Protein AF-A0AAW1C5K0-F1 (afdb_monomer)

Secondary structure (DSSP, 8-state):
-HHHHHHHHHHHHHHHHHHHHHHHHHHHHHHHHHHHHHHHHHHHHHHHHHHHHHHHHHHHHHHHHHHHHHHHHHHHHHHHHHHHHHHHHHHHHHHHHHHHHHHHHHHHHHHHHHHHHHTT-----PPPPPPPPPP-----------SSSTTTHHHHHHHHHHHHTTS-----------PPPEEEEEETT-SEEEE---PPTT---EEEEETTT--EE-TTB-TTSPEEEES--GGG-EEEEEEETTT--EEEEEEEEEE------EEEEEEEETTEEEEEEE--S--SS---------

Mean predicted aligned error: 21.18 Å

Solvent-accessible surface area (backbone atoms only — not comparable to full-atom values): 18181 Å² total; per-residue (Å²): 112,70,68,57,52,55,52,50,52,55,52,50,49,51,54,52,51,50,52,53,51,51,53,53,52,51,50,51,52,51,55,53,50,53,57,51,51,50,53,51,52,52,51,50,52,54,50,50,51,54,52,51,51,52,54,53,51,52,55,50,51,54,51,50,53,53,50,51,50,53,53,51,51,52,54,51,50,54,47,51,55,52,54,52,50,50,55,53,49,52,53,52,51,52,55,51,51,53,51,51,50,55,51,52,50,54,48,49,54,53,52,48,54,49,54,57,51,65,76,69,60,82,92,78,84,80,87,86,81,86,83,84,87,83,88,80,83,88,87,88,78,89,81,95,87,84,88,73,73,73,67,64,62,68,61,53,55,61,58,57,57,58,62,60,73,74,74,70,73,78,74,76,73,76,76,76,74,71,76,74,72,39,80,42,79,47,54,56,67,30,67,65,45,78,48,84,41,79,64,62,92,96,65,90,54,63,40,36,33,33,69,83,78,70,43,72,52,70,78,47,58,45,94,74,45,28,37,44,44,67,62,32,48,78,88,70,46,44,43,36,38,33,20,40,61,86,80,63,46,75,64,41,40,35,39,38,43,57,24,48,79,80,70,86,64,51,74,50,73,50,66,93,49,91,90,52,72,52,71,50,73,46,70,91,66,83,23,77,54,97,78,86,87,87,88,85,88,132

Nearest PDB structures (foldseek):
  8d7h-assembly1_C  TM=7.166E-01  e=1.174E-08  Homo sapiens
  8dpt-assembly1_F  TM=8.237E-01  e=2.685E-06  Homo sapiens
  7tyv-assembly1_E  TM=6.513E-01  e=9.293E-03  Homo sapiens
  8cc1-assembly1_L  TM=6.319E-01  e=2.690E-02  Mus musculus
  6b9j-assembly1_L  TM=5.030E-01  e=9.297E-02  Homo sapiens

Foldseek 3Di:
DVVVVVVVVVVVVVVVVVVVVVVVVVVVVVVVVVVVVVVVVVVVVVVVVVVVVVVVVVVVVVVVVVVVVVVVVVVVVVVVVVVVVVVVVVVVVVVVVVVVVVVVVVVVVVVVVVVVVVVVDDDDDDDDDDDDDDDDDDDDDDDDPDDPPPPVVVPVVVVVVVVVVPPPDDPPVPPPPVPDAAEDEDEQQDQKDKADFPDPPPAFDKWKAFPVVRDIDPPQQDRNRIRIDGRHHPVPQGKMFIARPVPRHTRHIYGYDYFHDFDDKDKDWDDPDPPDIDIDIDGPDDRSDDDDDDDDDD

Sequence (298 aa):
MEEERRGEERREEKRREEKRREEKGGEGKRRGEERREEKRKEGRGREEERREEKRREEKRRERRGGEEKRRGEKRKEQRGEGEEKRRREEKGEGKRRERRGGEEERRGEREEKRRENILYWPRNLSPVKKLSVTKGMARSLHVGWIETHFKMLRILLPLLLFQVSGLFASTSATWTTEEPIHHQYARLGASTVVLSCPVPEGRSQVRWKNHITSETVLNGVQRDGSLVLQNASLAQEGEYSCQDGTTGQTLRRIRLQLGYPPEKLSIHCRSISYPSVNCAWTLETDTRLPTSFFASYR

InterPro domains:
  IPR007110 Immunoglobulin-like domain [PS50835] (158-243)
  IPR013783 Immunoglobulin-like fold [G3DSA:2.60.40.10] (188-259)
  IPR036116 Fibronectin type III superfamily [SSF49265] (259-298)
  IPR036179 Immunoglobulin-like domain superfamily [SSF48726] (182-262)
  IPR053073 Interleukin-11/Interleukin-27 subunit beta [PTHR48483] (186-298)

pLDDT: mean 80.81, std 18.45, range [28.97, 96.94]

Organism: Crotalus adamanteus (NCBI:txid8729)

Radius of gyration: 49.22 Å; Cα contacts (8 Å, |Δi|>4): 222; chains: 1; bounding box: 172×100×74 Å

Structure (mmCIF, N/CA/C/O backbone):
data_AF-A0AAW1C5K0-F1
#
_entry.id   AF-A0AAW1C5K0-F1
#
loop_
_atom_site.group_PDB
_atom_site.id
_atom_site.type_symbol
_atom_site.label_atom_id
_atom_site.label_alt_id
_atom_site.label_comp_id
_atom_site.label_asym_id
_atom_site.label_entity_id
_atom_site.label_seq_id
_atom_site.pdbx_PDB_ins_code
_atom_site.Cartn_x
_atom_site.Cartn_y
_atom_site.Cartn_z
_atom_site.occupancy
_atom_site.B_iso_or_equiv
_atom_site.auth_seq_id
_atom_site.auth_comp_id
_atom_site.auth_asym_id
_atom_site.auth_atom_id
_atom_site.pdbx_PDB_model_num
ATOM 1 N N . MET A 1 1 ? -90.097 45.527 24.667 1.00 62.16 1 MET A N 1
ATOM 2 C CA . MET A 1 1 ? -88.808 46.070 24.183 1.00 62.16 1 MET A CA 1
ATOM 3 C C . MET A 1 1 ? -87.609 45.355 24.818 1.00 62.16 1 MET A C 1
ATOM 5 O O . MET A 1 1 ? -86.731 44.931 24.085 1.00 62.16 1 MET A O 1
ATOM 9 N N . GLU A 1 2 ? -87.566 45.141 26.142 1.00 62.97 2 GLU A N 1
ATOM 10 C CA . GLU A 1 2 ? -86.434 44.439 26.792 1.00 62.97 2 GLU A CA 1
ATOM 11 C C . GLU A 1 2 ? -86.351 42.933 26.459 1.00 62.97 2 GLU A C 1
ATOM 13 O O . GLU A 1 2 ? -85.267 42.403 26.222 1.00 62.97 2 GLU A O 1
ATOM 18 N N . GLU A 1 3 ? -87.490 42.242 26.383 1.00 65.94 3 GLU A N 1
ATOM 19 C CA . GLU A 1 3 ? -87.544 40.800 26.097 1.00 65.94 3 GLU A CA 1
ATOM 20 C C . GLU A 1 3 ? -87.144 40.463 24.647 1.00 65.94 3 GLU A C 1
ATOM 22 O O . GLU A 1 3 ? -86.452 39.480 24.392 1.00 65.94 3 GLU A O 1
ATOM 27 N N . GLU A 1 4 ? -87.491 41.342 23.706 1.00 67.81 4 GLU A N 1
ATOM 28 C CA . GLU A 1 4 ? -87.089 41.256 22.299 1.00 67.81 4 GLU A CA 1
ATOM 29 C C . GLU A 1 4 ? -85.573 41.444 22.141 1.00 67.81 4 GLU A C 1
ATOM 31 O O . GLU A 1 4 ? -84.921 40.647 21.466 1.00 67.81 4 GLU A O 1
ATOM 36 N N . ARG A 1 5 ? -84.991 42.404 22.876 1.00 69.88 5 ARG A N 1
ATOM 37 C CA . ARG A 1 5 ? -83.540 42.641 22.908 1.00 69.88 5 ARG A CA 1
ATOM 38 C C . ARG A 1 5 ? -82.770 41.441 23.473 1.00 69.88 5 ARG A C 1
ATOM 40 O O . ARG A 1 5 ? -81.754 41.046 22.911 1.00 69.88 5 ARG A O 1
ATOM 47 N N . ARG A 1 6 ? -83.284 40.804 24.536 1.00 71.12 6 ARG A N 1
ATOM 48 C CA . ARG A 1 6 ? -82.720 39.549 25.082 1.00 71.12 6 ARG A CA 1
ATOM 49 C C . ARG A 1 6 ? -82.864 38.373 24.108 1.00 71.12 6 ARG A C 1
ATOM 51 O O . ARG A 1 6 ? -82.007 37.489 24.072 1.00 71.12 6 ARG A O 1
ATOM 58 N N . GLY A 1 7 ? -83.945 38.337 23.328 1.00 79.75 7 GLY A N 1
ATOM 59 C CA . GLY A 1 7 ? -84.164 37.334 22.286 1.00 79.75 7 GLY A CA 1
ATOM 60 C C . GLY A 1 7 ? -83.181 37.463 21.119 1.00 79.75 7 GLY A C 1
ATOM 61 O O . GLY A 1 7 ? -82.670 36.452 20.633 1.00 79.75 7 GLY A O 1
ATOM 62 N N . GLU A 1 8 ? -82.888 38.691 20.694 1.00 80.25 8 GLU A N 1
ATOM 63 C CA . GLU A 1 8 ? -81.907 38.992 19.648 1.00 80.25 8 GLU A CA 1
ATOM 64 C C . GLU A 1 8 ? -80.475 38.657 20.093 1.00 80.25 8 GLU A C 1
ATOM 66 O O . GLU A 1 8 ? -79.764 37.953 19.375 1.00 80.25 8 GLU A O 1
ATOM 71 N N . GLU A 1 9 ? -80.099 39.019 21.321 1.00 82.44 9 GLU A N 1
ATOM 72 C CA . GLU A 1 9 ? -78.785 38.713 21.903 1.00 82.44 9 GLU A CA 1
ATOM 73 C C . GLU A 1 9 ? -78.519 37.197 21.976 1.00 82.44 9 GLU A C 1
ATOM 75 O O . GLU A 1 9 ? -77.474 36.717 21.533 1.00 82.44 9 GLU A O 1
ATOM 80 N N . ARG A 1 10 ? -79.510 36.401 22.410 1.00 81.50 10 ARG A N 1
ATOM 81 C CA . ARG A 1 10 ? -79.410 34.926 22.401 1.00 81.50 10 ARG A CA 1
ATOM 82 C C . ARG A 1 10 ? -79.288 34.340 20.992 1.00 81.50 10 ARG A C 1
ATOM 84 O O . ARG A 1 10 ? -78.653 33.299 20.807 1.00 81.50 10 ARG A O 1
ATOM 91 N N . ARG A 1 11 ? -79.929 34.949 19.988 1.00 83.75 11 ARG A N 1
ATOM 92 C CA . ARG A 1 11 ? -79.810 34.514 18.584 1.00 83.75 11 ARG A CA 1
ATOM 93 C C . ARG A 1 11 ? -78.431 34.846 18.025 1.00 83.75 11 ARG A C 1
ATOM 95 O O . ARG A 1 11 ? -77.877 34.035 17.283 1.00 83.75 11 ARG A O 1
ATOM 102 N N . GLU A 1 12 ? -77.872 35.994 18.387 1.00 85.69 12 GLU A N 1
ATOM 103 C CA . GLU A 1 12 ? -76.524 36.383 17.987 1.00 85.69 12 GLU A CA 1
ATOM 104 C C . GLU A 1 12 ? -75.459 35.490 18.639 1.00 85.69 12 GLU A C 1
ATOM 106 O O . GLU A 1 12 ? -74.549 35.022 17.955 1.00 85.69 12 GLU A O 1
ATOM 111 N N . GLU A 1 13 ? -75.606 35.166 19.925 1.00 87.25 13 GLU A N 1
ATOM 112 C CA . GLU A 1 13 ? -74.718 34.237 20.630 1.00 87.25 13 GLU A CA 1
ATOM 113 C C . GLU A 1 13 ? -74.710 32.848 19.975 1.00 87.25 13 GLU A C 1
ATOM 115 O O . GLU A 1 13 ? -73.637 32.317 19.686 1.00 87.25 13 GLU A O 1
ATOM 120 N N . LYS A 1 14 ? -75.885 32.300 19.628 1.00 89.56 14 LYS A N 1
ATOM 121 C CA . LYS A 1 14 ? -75.981 31.031 18.884 1.00 89.56 14 LYS A CA 1
ATOM 122 C C . LYS A 1 14 ? -75.268 31.087 17.534 1.00 89.56 14 LYS A C 1
ATOM 124 O O . LYS A 1 14 ? -74.520 30.168 17.212 1.00 89.56 14 LYS A O 1
ATOM 129 N N . ARG A 1 15 ? -75.443 32.171 16.766 1.00 88.69 15 ARG A N 1
ATOM 130 C CA . ARG A 1 15 ? -74.737 32.363 15.484 1.00 88.69 15 ARG A CA 1
ATOM 131 C C . ARG A 1 15 ? -73.221 32.446 15.679 1.00 88.69 15 ARG A C 1
ATOM 133 O O . ARG A 1 15 ? -72.466 31.883 14.890 1.00 88.69 15 ARG A O 1
ATOM 140 N N . ARG A 1 16 ? -72.760 33.128 16.733 1.00 88.12 16 ARG A N 1
ATOM 141 C CA . ARG A 1 16 ? -71.332 33.214 17.085 1.00 88.12 16 ARG A CA 1
ATOM 142 C C . ARG A 1 16 ? -70.774 31.849 17.494 1.00 88.12 16 ARG A C 1
ATOM 144 O O . ARG A 1 16 ? -69.650 31.522 17.118 1.00 88.12 16 ARG A O 1
ATOM 151 N N . GLU A 1 17 ? -71.532 31.049 18.239 1.00 86.50 17 GLU A N 1
ATOM 152 C CA . GLU A 1 17 ? -71.121 29.702 18.642 1.00 86.50 17 GLU A CA 1
ATOM 153 C C . GLU A 1 17 ? -71.055 28.740 17.447 1.00 86.50 17 GLU A C 1
ATOM 155 O O . GLU A 1 17 ? -70.076 28.009 17.303 1.00 86.50 17 GLU A O 1
ATOM 160 N N . GLU A 1 18 ? -72.045 28.779 16.556 1.00 88.19 18 GLU A N 1
ATOM 161 C CA . GLU A 1 18 ? -72.071 27.993 15.319 1.00 88.19 18 GLU A CA 1
ATOM 162 C C . GLU A 1 18 ? -70.877 28.331 14.419 1.00 88.19 18 GLU A C 1
ATOM 164 O O . GLU A 1 18 ? -70.113 27.436 14.054 1.00 88.19 18 GLU A O 1
ATOM 169 N N . LYS A 1 19 ? -70.606 29.625 14.202 1.00 90.62 19 LYS A N 1
ATOM 170 C CA . LYS A 1 19 ? -69.422 30.086 13.462 1.00 90.62 19 LYS A CA 1
ATOM 171 C C . LYS A 1 19 ? -68.114 29.576 14.080 1.00 90.62 19 LYS A C 1
ATOM 173 O O . LYS A 1 19 ? -67.235 29.095 13.369 1.00 90.62 19 LYS A O 1
ATOM 178 N N . ARG A 1 20 ? -67.989 29.605 15.414 1.00 87.31 20 ARG A N 1
ATOM 179 C CA . ARG A 1 20 ? -66.818 29.047 16.121 1.00 87.31 20 ARG A CA 1
ATOM 180 C C . ARG A 1 20 ? -66.683 27.534 15.931 1.00 87.31 20 ARG A C 1
ATOM 182 O O . ARG A 1 20 ? -65.561 27.029 15.889 1.00 87.31 20 ARG A O 1
ATOM 189 N N . ARG A 1 21 ? -67.791 26.789 15.858 1.00 86.38 21 ARG A N 1
ATOM 190 C CA . ARG A 1 21 ? -67.776 25.336 15.612 1.00 86.38 21 ARG A CA 1
ATOM 191 C C . ARG A 1 21 ? -67.355 25.020 14.178 1.00 86.38 21 ARG A C 1
ATOM 193 O O . ARG A 1 21 ? -66.543 24.117 13.989 1.00 86.38 21 ARG A O 1
ATOM 200 N N . GLU A 1 22 ? -67.837 25.779 13.197 1.00 89.19 22 GLU A N 1
ATOM 201 C CA . GLU A 1 22 ? -67.436 25.640 11.792 1.00 89.19 22 GLU A CA 1
ATOM 202 C C . GLU A 1 22 ? -65.952 25.951 11.581 1.00 89.19 22 GLU A C 1
ATOM 204 O O . GLU A 1 22 ? -65.249 25.170 10.940 1.00 89.19 22 GLU A O 1
ATOM 209 N N . GLU A 1 23 ? -65.445 27.034 12.178 1.00 87.31 23 GLU A N 1
ATOM 210 C CA . GLU A 1 23 ? -64.023 27.395 12.119 1.00 87.31 23 GLU A CA 1
ATOM 211 C C . GLU A 1 23 ? -63.140 26.294 12.726 1.00 87.31 23 GLU A C 1
ATOM 213 O O . GLU A 1 23 ? -62.193 25.838 12.082 1.00 87.31 23 GLU A O 1
ATOM 218 N N . LYS A 1 24 ? -63.496 25.784 13.916 1.00 86.88 24 LYS A N 1
ATOM 219 C CA . LYS A 1 24 ? -62.792 24.653 14.550 1.00 86.88 24 LYS A CA 1
ATOM 220 C C . LYS A 1 24 ? -62.862 23.374 13.710 1.00 86.88 24 LYS A C 1
ATOM 222 O O . LYS A 1 24 ? -61.871 22.650 13.609 1.00 86.88 24 LYS A O 1
ATOM 227 N N . GLY A 1 25 ? -64.010 23.090 13.092 1.00 88.12 25 GLY A N 1
ATOM 228 C CA . GLY A 1 25 ? -64.181 21.955 12.182 1.00 88.12 25 GLY A CA 1
ATOM 229 C C . GLY A 1 25 ? -63.316 22.082 10.923 1.00 88.12 25 GLY A C 1
ATOM 230 O O . GLY A 1 25 ? -62.659 21.120 10.516 1.00 88.12 25 GLY A O 1
ATOM 231 N N . GLY A 1 26 ? -63.254 23.283 10.343 1.00 88.81 26 GLY A N 1
ATOM 232 C CA . GLY A 1 26 ? -62.410 23.608 9.196 1.00 88.81 26 GLY A CA 1
ATOM 233 C C . GLY A 1 26 ? -60.918 23.505 9.511 1.00 88.81 26 GLY A C 1
ATOM 234 O O . GLY A 1 26 ? -60.169 22.901 8.741 1.00 88.81 26 GLY A O 1
ATOM 235 N N . GLU A 1 27 ? -60.484 24.020 10.662 1.00 87.19 27 GLU A N 1
ATOM 236 C CA . GLU A 1 27 ? -59.102 23.909 11.138 1.00 87.19 27 GLU A CA 1
ATOM 237 C C . GLU A 1 27 ? -58.703 22.445 11.380 1.00 87.19 27 GLU A C 1
ATOM 239 O O . GLU A 1 27 ? -57.642 22.004 10.934 1.00 87.19 27 GLU A O 1
ATOM 244 N N . GLY A 1 28 ? -59.584 21.654 12.003 1.00 90.00 28 GLY A N 1
ATOM 245 C CA . GLY A 1 28 ? -59.377 20.218 12.193 1.00 90.00 28 GLY A CA 1
ATOM 246 C C . GLY A 1 28 ? -59.232 19.458 10.871 1.00 90.00 28 GLY A C 1
ATOM 247 O O . GLY A 1 28 ? -58.348 18.607 10.740 1.00 90.00 28 GLY A O 1
ATOM 248 N N . LYS A 1 29 ? -60.044 19.797 9.861 1.00 91.81 29 LYS A N 1
ATOM 249 C CA . LYS A 1 29 ? -59.960 19.199 8.520 1.00 91.81 29 LYS A CA 1
ATOM 250 C C . LYS A 1 29 ? -58.635 19.536 7.828 1.00 91.81 29 LYS A C 1
ATOM 252 O O . LYS A 1 29 ? -57.994 18.626 7.305 1.00 91.81 29 LYS A O 1
ATOM 257 N N . ARG A 1 30 ? -58.192 20.800 7.894 1.00 91.00 30 ARG A N 1
ATOM 258 C CA . ARG A 1 30 ? -56.901 21.253 7.338 1.00 91.00 30 ARG A CA 1
ATOM 259 C C . ARG A 1 30 ? -55.716 20.546 7.996 1.00 91.00 30 ARG A C 1
ATOM 261 O O . ARG A 1 30 ? -54.903 19.956 7.294 1.00 91.00 30 ARG A O 1
ATOM 268 N N . ARG A 1 31 ? -55.672 20.496 9.334 1.00 90.00 31 ARG A N 1
ATOM 269 C CA . ARG A 1 31 ? -54.629 19.760 10.081 1.00 90.00 31 ARG A CA 1
ATOM 270 C C . ARG A 1 31 ? -54.614 18.267 9.744 1.00 90.00 31 ARG A C 1
ATOM 272 O O . ARG A 1 31 ? -53.556 17.646 9.670 1.00 90.00 31 ARG A O 1
ATOM 279 N N . GLY A 1 32 ? -55.790 17.671 9.543 1.00 94.12 32 GLY A N 1
ATOM 280 C CA . GLY A 1 32 ? -55.913 16.273 9.134 1.00 94.12 32 GLY A CA 1
ATOM 281 C C . GLY A 1 32 ? -55.346 15.999 7.737 1.00 94.12 32 GLY A C 1
ATOM 282 O O . GLY A 1 32 ? -54.739 14.949 7.521 1.00 94.12 32 GLY A O 1
ATOM 283 N N . GLU A 1 33 ? -55.534 16.925 6.799 1.00 93.81 33 GLU A N 1
ATOM 284 C CA . GLU A 1 33 ? -54.996 16.843 5.439 1.00 93.81 33 GLU A CA 1
ATOM 285 C C . GLU A 1 33 ? -53.476 17.043 5.409 1.00 93.81 33 GLU A C 1
ATOM 287 O O . GLU A 1 33 ? -52.771 16.215 4.833 1.00 93.81 33 GLU A O 1
ATOM 292 N N . GLU A 1 34 ? -52.967 18.036 6.140 1.00 93.94 34 GLU A N 1
ATOM 293 C CA . GLU A 1 34 ? -51.531 18.300 6.295 1.00 93.94 34 GLU A CA 1
ATOM 294 C C . GLU A 1 34 ? -50.786 17.073 6.844 1.00 93.94 34 GLU A C 1
ATOM 296 O O . GLU A 1 34 ? -49.829 16.584 6.240 1.00 93.94 34 GLU A O 1
ATOM 301 N N . ARG A 1 35 ? -51.311 16.457 7.912 1.00 93.38 35 ARG A N 1
ATOM 302 C CA . ARG A 1 35 ? -50.739 15.229 8.491 1.00 93.38 35 ARG A CA 1
ATOM 303 C C . ARG A 1 35 ? -50.776 14.036 7.527 1.00 93.38 35 ARG A C 1
ATOM 305 O O . ARG A 1 35 ? -49.947 13.129 7.616 1.00 93.38 35 ARG A O 1
ATOM 312 N N . ARG A 1 36 ? -51.762 13.970 6.623 1.00 93.88 36 ARG A N 1
ATOM 313 C CA . ARG A 1 36 ? -51.819 12.924 5.582 1.00 93.88 36 ARG A CA 1
ATOM 314 C C . ARG A 1 36 ? -50.780 13.173 4.496 1.00 93.88 36 ARG A C 1
ATOM 316 O O . ARG A 1 36 ? -50.198 12.208 4.001 1.00 93.88 36 ARG A O 1
ATOM 323 N N . GLU A 1 37 ? -50.554 14.426 4.122 1.00 93.50 37 GLU A N 1
ATOM 324 C CA . GLU A 1 37 ? -49.532 14.798 3.146 1.00 93.50 37 GLU A CA 1
ATOM 325 C C . GLU A 1 37 ? -48.119 14.532 3.680 1.00 93.50 37 GLU A C 1
ATOM 327 O O . GLU A 1 37 ? -47.300 13.943 2.973 1.00 93.50 37 GLU A O 1
ATOM 332 N N . GLU A 1 38 ? -47.863 14.856 4.946 1.00 93.88 38 GLU A N 1
ATOM 333 C CA . GLU A 1 38 ? -46.604 14.559 5.634 1.00 93.88 38 GLU A CA 1
ATOM 334 C C . GLU A 1 38 ? -46.296 13.054 5.616 1.00 93.88 38 GLU A C 1
ATOM 336 O O . GLU A 1 38 ? -45.251 12.636 5.118 1.00 93.88 38 GLU A O 1
ATOM 341 N N . LYS A 1 39 ? -47.261 12.208 6.004 1.00 94.81 39 LYS A N 1
ATOM 342 C CA . LYS A 1 39 ? -47.115 10.741 5.928 1.00 94.81 39 LYS A CA 1
ATOM 343 C C . LYS A 1 39 ? -46.835 10.234 4.511 1.00 94.81 39 LYS A C 1
ATOM 345 O O . LYS A 1 39 ? -46.110 9.255 4.336 1.00 94.81 39 LYS A O 1
ATOM 350 N N . ARG A 1 40 ? -47.412 10.868 3.482 1.00 95.06 40 ARG A N 1
ATOM 351 C CA . ARG A 1 40 ? -47.132 10.521 2.076 1.00 95.06 40 ARG A CA 1
ATOM 352 C C . ARG A 1 40 ? -45.704 10.898 1.682 1.00 95.06 40 ARG A C 1
ATOM 354 O O . ARG A 1 40 ? -45.058 10.116 0.987 1.00 95.06 40 ARG A O 1
ATOM 361 N N . LYS A 1 41 ? -45.215 12.063 2.119 1.00 94.38 41 LYS A N 1
ATOM 362 C CA . LYS A 1 41 ? -43.835 12.519 1.890 1.00 94.38 41 LYS A CA 1
ATOM 363 C C . LYS A 1 41 ? -42.829 11.596 2.577 1.00 94.38 41 LYS A C 1
ATOM 365 O O . LYS A 1 41 ? -41.909 11.125 1.915 1.00 94.38 41 LYS A O 1
ATOM 370 N N . GLU A 1 42 ? -43.063 11.239 3.838 1.00 93.69 42 GLU A N 1
ATOM 371 C CA . GLU A 1 42 ? -42.237 10.263 4.561 1.00 93.69 42 GLU A CA 1
ATOM 372 C C . GLU A 1 42 ? -42.217 8.894 3.869 1.00 93.69 42 GLU A C 1
ATOM 374 O O . GLU A 1 42 ? -41.157 8.292 3.706 1.00 93.69 42 GLU A O 1
ATOM 379 N N . GLY A 1 43 ? -43.381 8.406 3.425 1.00 94.19 43 GLY A N 1
ATOM 380 C CA . GLY A 1 43 ? -43.485 7.139 2.700 1.00 94.19 43 GLY A CA 1
ATOM 381 C C . GLY A 1 43 ? -42.666 7.133 1.407 1.00 94.19 43 GLY A C 1
ATOM 382 O O . GLY A 1 43 ? -41.935 6.176 1.154 1.00 94.19 43 GLY A O 1
ATOM 383 N N . ARG A 1 44 ? -42.732 8.221 0.625 1.00 94.50 44 ARG A N 1
ATOM 384 C CA . ARG A 1 44 ? -41.903 8.395 -0.580 1.00 94.50 44 ARG A CA 1
ATOM 385 C C . ARG A 1 44 ? -40.414 8.443 -0.243 1.00 94.50 44 ARG A C 1
ATOM 387 O O . ARG A 1 44 ? -39.643 7.761 -0.910 1.00 94.50 44 ARG A O 1
ATOM 394 N N . GLY A 1 45 ? -40.028 9.171 0.807 1.00 94.56 45 GLY A N 1
ATOM 395 C CA . GLY A 1 45 ? -38.636 9.253 1.257 1.00 94.56 45 GLY A CA 1
ATOM 396 C C . GLY A 1 45 ? -38.060 7.886 1.634 1.00 94.56 45 GLY A C 1
ATOM 397 O O . GLY A 1 45 ? -36.998 7.510 1.150 1.00 94.56 45 GLY A O 1
ATOM 398 N N . ARG A 1 46 ? -38.805 7.084 2.406 1.00 95.25 46 ARG A N 1
ATOM 399 C CA . ARG A 1 46 ? -38.392 5.714 2.767 1.00 95.25 46 ARG A CA 1
ATOM 400 C C . ARG A 1 46 ? -38.272 4.794 1.551 1.00 95.25 46 ARG A C 1
ATOM 402 O O . ARG A 1 46 ? -37.404 3.924 1.509 1.00 95.25 46 ARG A O 1
ATOM 409 N N . GLU A 1 47 ? -39.158 4.941 0.567 1.00 94.75 47 GLU A N 1
ATOM 410 C CA . GLU A 1 47 ? -39.083 4.146 -0.660 1.00 94.75 47 GLU A CA 1
ATOM 411 C C . GLU A 1 47 ? -37.859 4.524 -1.506 1.00 94.75 47 GLU A C 1
ATOM 413 O O . GLU A 1 47 ? -37.177 3.641 -2.033 1.00 94.75 47 GLU A O 1
ATOM 418 N N . GLU A 1 48 ? -37.562 5.817 -1.616 1.00 95.12 48 GLU A N 1
ATOM 419 C CA . GLU A 1 48 ? -36.381 6.326 -2.310 1.00 95.12 48 GLU A CA 1
ATOM 420 C C . GLU A 1 48 ? -35.085 5.862 -1.636 1.00 95.12 48 GLU A C 1
ATOM 422 O O . GLU A 1 48 ? -34.216 5.309 -2.312 1.00 95.12 48 GLU A O 1
ATOM 427 N N . GLU A 1 49 ? -35.009 5.952 -0.306 1.00 95.50 49 GLU A N 1
ATOM 428 C CA . GLU A 1 49 ? -33.886 5.444 0.489 1.00 95.50 49 GLU A CA 1
ATOM 429 C C . GLU A 1 49 ? -33.651 3.947 0.233 1.00 95.50 49 GLU A C 1
ATOM 431 O O . GLU A 1 49 ? -32.537 3.522 -0.087 1.00 95.50 49 GLU A O 1
ATOM 436 N N . ARG A 1 50 ? -34.721 3.141 0.241 1.00 96.44 50 ARG A N 1
ATOM 437 C CA . ARG A 1 50 ? -34.641 1.702 -0.055 1.00 96.44 50 ARG A CA 1
ATOM 438 C C . ARG A 1 50 ? -34.175 1.420 -1.487 1.00 96.44 50 ARG A C 1
ATOM 440 O O . ARG A 1 50 ? -33.480 0.430 -1.734 1.00 96.44 50 ARG A O 1
ATOM 447 N N . ARG A 1 51 ? -34.572 2.242 -2.465 1.00 96.62 51 ARG A N 1
ATOM 448 C CA . ARG A 1 51 ? -34.107 2.118 -3.860 1.00 96.62 51 ARG A CA 1
ATOM 449 C C . ARG A 1 51 ? -32.629 2.475 -3.976 1.00 96.62 51 ARG A C 1
ATOM 451 O O . ARG A 1 51 ? -31.905 1.807 -4.717 1.00 96.62 51 ARG A O 1
ATOM 458 N N . GLU A 1 52 ? -32.176 3.495 -3.256 1.00 96.00 52 GLU A N 1
ATOM 459 C CA . GLU A 1 52 ? -30.773 3.892 -3.252 1.00 96.00 52 GLU A CA 1
ATOM 460 C C . GLU A 1 52 ? -29.888 2.829 -2.588 1.00 96.00 52 GLU A C 1
ATOM 462 O O . GLU A 1 52 ? -28.841 2.471 -3.133 1.00 96.00 52 GLU A O 1
ATOM 467 N N . GLU A 1 53 ? -30.335 2.250 -1.473 1.00 95.56 53 GLU A N 1
ATOM 468 C CA . GLU A 1 53 ? -29.644 1.149 -0.801 1.00 95.56 53 GLU A CA 1
ATOM 469 C C . GLU A 1 53 ? -29.456 -0.055 -1.735 1.00 95.56 53 GLU A C 1
ATOM 471 O O . GLU A 1 53 ? -28.333 -0.541 -1.886 1.00 95.56 53 GLU A O 1
ATOM 476 N N . LYS A 1 54 ? -30.508 -0.468 -2.457 1.00 96.81 54 LYS A N 1
ATOM 477 C CA . LYS A 1 54 ? -30.416 -1.544 -3.462 1.00 96.81 54 LYS A CA 1
ATOM 478 C C . LYS A 1 54 ? -29.379 -1.243 -4.546 1.00 96.81 54 LYS A C 1
ATOM 480 O O . LYS A 1 54 ? -28.555 -2.100 -4.855 1.00 96.81 54 LYS A O 1
ATOM 485 N N . ARG A 1 55 ? -29.365 -0.017 -5.088 1.00 96.94 55 ARG A N 1
ATOM 486 C CA . ARG A 1 55 ? -28.364 0.408 -6.090 1.00 96.94 55 ARG A CA 1
ATOM 487 C C . ARG A 1 55 ? -26.944 0.387 -5.520 1.00 96.94 55 ARG A C 1
ATOM 489 O O . ARG A 1 55 ? -25.996 0.032 -6.220 1.00 96.94 55 ARG A O 1
ATOM 496 N N . ARG A 1 56 ? -26.768 0.787 -4.257 1.00 96.75 56 ARG A N 1
ATOM 497 C CA . ARG A 1 56 ? -25.469 0.740 -3.566 1.00 96.75 56 ARG A CA 1
ATOM 498 C C . ARG A 1 56 ? -25.017 -0.705 -3.346 1.00 96.75 56 ARG A C 1
ATOM 500 O O . ARG A 1 56 ? -23.835 -0.996 -3.525 1.00 96.75 56 ARG A O 1
ATOM 507 N N . GLU A 1 57 ? -25.928 -1.605 -2.986 1.00 95.19 57 GLU A N 1
ATOM 508 C CA . GLU A 1 57 ? -25.631 -3.027 -2.803 1.00 95.19 57 GLU A CA 1
ATOM 509 C C . GLU A 1 57 ? -25.242 -3.708 -4.122 1.00 95.19 57 GLU A C 1
ATOM 511 O O . GLU A 1 57 ? -24.242 -4.424 -4.171 1.00 95.19 57 GLU A O 1
ATOM 516 N N . GLU A 1 58 ? -25.956 -3.425 -5.210 1.00 95.62 58 GLU A N 1
ATOM 517 C CA . GLU A 1 58 ? -25.643 -3.931 -6.550 1.00 95.62 58 GLU A CA 1
ATOM 518 C C . GLU A 1 58 ? -24.238 -3.507 -7.001 1.00 95.62 58 GLU A C 1
ATOM 520 O O . GLU A 1 58 ? -23.400 -4.359 -7.302 1.00 95.62 58 GLU A O 1
ATOM 525 N N . LYS A 1 59 ? -23.906 -2.213 -6.882 1.00 95.25 59 LYS A N 1
ATOM 526 C CA . LYS A 1 59 ? -22.547 -1.705 -7.150 1.00 95.25 59 LYS A CA 1
ATOM 527 C C . LYS A 1 59 ? -21.479 -2.395 -6.296 1.00 95.25 59 LYS A C 1
ATOM 529 O O . LYS A 1 59 ? -20.353 -2.605 -6.751 1.00 95.25 59 LYS A O 1
ATOM 534 N N . ARG A 1 60 ? -21.789 -2.742 -5.039 1.00 94.81 60 ARG A N 1
ATOM 535 C CA . ARG A 1 60 ? -20.867 -3.500 -4.172 1.00 94.81 60 ARG A CA 1
ATOM 536 C C . ARG A 1 60 ? -20.669 -4.928 -4.684 1.00 94.81 60 ARG A C 1
ATOM 538 O O . ARG A 1 60 ? -19.535 -5.405 -4.664 1.00 94.81 60 ARG A O 1
ATOM 545 N N . ARG A 1 61 ? -21.728 -5.599 -5.147 1.00 94.31 61 ARG A N 1
ATOM 546 C CA . ARG A 1 61 ? -21.653 -6.954 -5.724 1.00 94.31 61 ARG A CA 1
ATOM 547 C C . ARG A 1 61 ? -20.825 -6.969 -7.007 1.00 94.31 61 ARG A C 1
ATOM 549 O O . ARG A 1 61 ? -19.929 -7.800 -7.123 1.00 94.31 61 ARG A O 1
ATOM 556 N N . GLU A 1 62 ? -21.039 -6.009 -7.904 1.00 94.56 62 GLU A N 1
ATOM 557 C CA . GLU A 1 62 ? -20.250 -5.871 -9.137 1.00 94.56 62 GLU A CA 1
ATOM 558 C C . GLU A 1 62 ? -18.759 -5.666 -8.849 1.00 94.56 62 GLU A C 1
ATOM 560 O O . GLU A 1 62 ? -17.910 -6.344 -9.430 1.00 94.56 62 GLU A O 1
ATOM 565 N N . ARG A 1 63 ? -18.421 -4.780 -7.900 1.00 93.25 63 ARG A N 1
ATOM 566 C CA . ARG A 1 63 ? -17.027 -4.559 -7.482 1.00 93.25 63 ARG A CA 1
ATOM 567 C C . ARG A 1 63 ? -16.384 -5.831 -6.934 1.00 93.25 63 ARG A C 1
ATOM 569 O O . ARG A 1 63 ? -15.257 -6.139 -7.315 1.00 93.25 63 ARG A O 1
ATOM 576 N N . ARG A 1 64 ? -17.098 -6.575 -6.079 1.00 92.62 64 ARG A N 1
ATOM 577 C CA . ARG A 1 64 ? -16.620 -7.858 -5.534 1.00 92.62 64 ARG A CA 1
ATOM 578 C C . ARG A 1 64 ? -16.376 -8.881 -6.642 1.00 92.62 64 ARG A C 1
ATOM 580 O O . ARG A 1 64 ? -15.299 -9.465 -6.680 1.00 92.62 64 ARG A O 1
ATOM 587 N N . GLY A 1 65 ? -17.321 -9.037 -7.571 1.00 92.56 65 GLY A N 1
ATOM 588 C CA . GLY A 1 65 ? -17.169 -9.947 -8.711 1.00 92.56 65 GLY A CA 1
ATOM 589 C C . GLY A 1 65 ? -15.995 -9.567 -9.620 1.00 92.56 65 GLY A C 1
ATOM 590 O O . GLY A 1 65 ? -15.215 -10.425 -10.032 1.00 92.56 65 GLY A O 1
ATOM 591 N N . GLY A 1 66 ? -15.804 -8.270 -9.879 1.00 93.81 66 GLY A N 1
ATOM 592 C CA . GLY A 1 66 ? -14.659 -7.770 -10.641 1.00 93.81 66 GLY A CA 1
ATOM 593 C C . GLY A 1 66 ? -13.317 -8.029 -9.947 1.00 93.81 66 GLY A C 1
ATOM 594 O O . GLY A 1 66 ? -12.348 -8.428 -10.596 1.00 93.81 66 GLY A O 1
ATOM 595 N N . GLU A 1 67 ? -13.247 -7.840 -8.629 1.00 90.38 67 GLU A N 1
ATOM 596 C CA . GLU A 1 67 ? -12.043 -8.129 -7.848 1.00 90.38 67 GLU A CA 1
ATOM 597 C C . GLU A 1 67 ? -11.725 -9.630 -7.816 1.00 90.38 67 GLU A C 1
ATOM 599 O O . GLU A 1 67 ? -10.571 -10.020 -8.002 1.00 90.38 67 GLU A O 1
ATOM 604 N N . GLU A 1 68 ? -12.739 -10.478 -7.644 1.00 91.31 68 GLU A N 1
ATOM 605 C CA . GLU A 1 68 ? -12.591 -11.932 -7.675 1.00 91.31 68 GLU A CA 1
ATOM 606 C C . GLU A 1 68 ? -12.081 -12.420 -9.036 1.00 91.31 68 GLU A C 1
ATOM 608 O O . GLU A 1 68 ? -11.125 -13.198 -9.087 1.00 91.31 68 GLU A O 1
ATOM 613 N N . LYS A 1 69 ? -12.620 -11.884 -10.140 1.00 93.50 69 LYS A N 1
ATOM 614 C CA . LYS A 1 69 ? -12.139 -12.188 -11.495 1.00 93.50 69 LYS A CA 1
ATOM 615 C C . LYS A 1 69 ? -10.660 -11.828 -11.665 1.00 93.50 69 LYS A C 1
ATOM 617 O O . LYS A 1 69 ? -9.875 -12.670 -12.098 1.00 93.50 69 LYS A O 1
ATOM 622 N N . ARG A 1 70 ? -10.254 -10.625 -11.238 1.00 92.50 70 ARG A N 1
ATOM 623 C CA . ARG A 1 70 ? -8.846 -10.182 -11.279 1.00 92.50 70 ARG A CA 1
ATOM 624 C C . ARG A 1 70 ? -7.935 -11.068 -10.428 1.00 92.50 70 ARG A C 1
ATOM 626 O O . ARG A 1 70 ? -6.823 -11.390 -10.841 1.00 92.50 70 ARG A O 1
ATOM 633 N N . ARG A 1 71 ? -8.383 -11.477 -9.235 1.00 91.19 71 ARG A N 1
ATOM 634 C CA . ARG A 1 71 ? -7.641 -12.419 -8.377 1.00 91.19 71 ARG A CA 1
ATOM 635 C C . ARG A 1 71 ? -7.507 -13.790 -9.047 1.00 91.19 71 ARG A C 1
ATOM 637 O O . ARG A 1 71 ? -6.440 -14.396 -8.966 1.00 91.19 71 ARG A O 1
ATOM 644 N N . GLY A 1 72 ? -8.556 -14.264 -9.718 1.00 92.62 72 GLY A N 1
ATOM 645 C CA . GLY A 1 72 ? -8.548 -15.509 -10.484 1.00 92.62 72 GLY A CA 1
ATOM 646 C C . GLY A 1 72 ? -7.556 -15.486 -11.649 1.00 92.62 72 GLY A C 1
ATOM 647 O O . GLY A 1 72 ? -6.789 -16.434 -11.808 1.00 92.62 72 GLY A O 1
ATOM 648 N N . GLU A 1 73 ? -7.518 -14.399 -12.421 1.00 93.81 73 GLU A N 1
ATOM 649 C CA . GLU A 1 73 ? -6.562 -14.211 -13.522 1.00 93.81 73 GLU A CA 1
ATOM 650 C C . GLU A 1 73 ? -5.111 -14.204 -13.021 1.00 93.81 73 GLU A C 1
ATOM 652 O O . GLU A 1 73 ? -4.302 -14.991 -13.509 1.00 93.81 73 GLU A O 1
ATOM 657 N N . LYS A 1 74 ? -4.807 -13.446 -11.957 1.00 92.56 74 LYS A N 1
ATOM 658 C CA . LYS A 1 74 ? -3.467 -13.443 -11.337 1.00 92.56 74 LYS A CA 1
ATOM 659 C C . LYS A 1 74 ? -3.021 -14.828 -10.863 1.00 92.56 74 LYS A C 1
ATOM 661 O O . LYS A 1 74 ? -1.862 -15.193 -11.025 1.00 92.56 74 LYS A O 1
ATOM 666 N N . ARG A 1 75 ? -3.930 -15.622 -10.282 1.00 93.06 75 ARG A N 1
ATOM 667 C CA . ARG A 1 75 ? -3.619 -17.003 -9.863 1.00 93.06 75 ARG A CA 1
ATOM 668 C C . ARG A 1 75 ? -3.277 -17.902 -11.052 1.00 93.06 75 ARG A C 1
ATOM 670 O O . ARG A 1 75 ? -2.400 -18.752 -10.926 1.00 93.06 75 ARG A O 1
ATOM 677 N N . LYS A 1 76 ? -3.963 -17.737 -12.189 1.00 92.69 76 LYS A N 1
ATOM 678 C CA . LYS A 1 76 ? -3.672 -18.496 -13.417 1.00 92.69 76 LYS A CA 1
ATOM 679 C C . LYS A 1 76 ? -2.308 -18.122 -13.991 1.00 92.69 76 LYS A C 1
ATOM 681 O O . LYS A 1 76 ? -1.553 -19.019 -14.345 1.00 92.69 76 LYS A O 1
ATOM 686 N N . GLU A 1 77 ? -1.989 -16.832 -14.023 1.00 92.31 77 GLU A N 1
ATOM 687 C CA . GLU A 1 77 ? -0.694 -16.318 -14.479 1.00 92.31 77 GLU A CA 1
ATOM 688 C C . GLU A 1 77 ? 0.457 -16.862 -13.624 1.00 92.31 77 GLU A C 1
ATOM 690 O O . GLU A 1 77 ? 1.345 -17.527 -14.148 1.00 92.31 77 GLU A O 1
ATOM 695 N N . GLN A 1 78 ? 0.371 -16.726 -12.295 1.00 91.00 78 GLN A N 1
ATOM 696 C CA . GLN A 1 78 ? 1.377 -17.264 -11.368 1.00 91.00 78 GLN A CA 1
ATOM 697 C C . GLN A 1 78 ? 1.552 -18.782 -11.493 1.00 91.00 78 GLN A C 1
ATOM 699 O O . GLN A 1 78 ? 2.665 -19.299 -11.387 1.00 91.00 78 GLN A O 1
ATOM 704 N N . ARG A 1 79 ? 0.456 -19.520 -11.718 1.00 91.94 79 ARG A N 1
ATOM 705 C CA . ARG A 1 79 ? 0.529 -20.963 -11.966 1.00 91.94 79 ARG A CA 1
ATOM 706 C C . ARG A 1 79 ? 1.254 -21.264 -13.279 1.00 91.94 79 ARG A C 1
ATOM 708 O O . ARG A 1 79 ? 2.086 -22.166 -13.294 1.00 91.94 79 ARG A O 1
ATOM 715 N N . GLY A 1 80 ? 0.971 -20.508 -14.340 1.00 91.88 80 GLY A N 1
ATOM 716 C CA . GLY A 1 80 ? 1.657 -20.627 -15.628 1.00 91.88 80 GLY A CA 1
ATOM 717 C C . GLY A 1 80 ? 3.159 -20.362 -15.512 1.00 91.88 80 GLY A C 1
ATOM 718 O O . GLY A 1 80 ? 3.960 -21.188 -15.946 1.00 91.88 80 GLY A O 1
ATOM 719 N N . GLU A 1 81 ? 3.546 -19.274 -14.842 1.00 92.38 81 GLU A N 1
ATOM 720 C CA . GLU A 1 81 ? 4.953 -18.951 -14.566 1.00 92.38 81 GLU A CA 1
ATOM 721 C C . G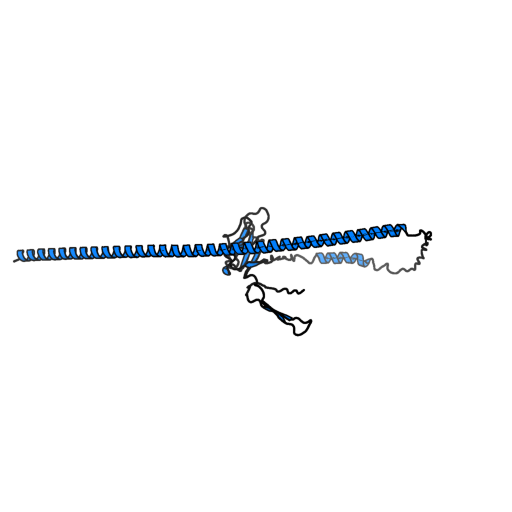LU A 1 81 ? 5.641 -20.045 -13.736 1.00 92.38 81 GLU A C 1
ATOM 723 O O . GLU A 1 81 ? 6.773 -20.444 -14.022 1.00 92.38 81 GLU A O 1
ATOM 728 N N . GLY A 1 82 ? 4.950 -20.574 -12.721 1.00 92.44 82 GLY A N 1
ATOM 729 C CA . GLY A 1 82 ? 5.448 -21.670 -11.892 1.00 92.44 82 GLY A CA 1
ATOM 730 C C . GLY A 1 82 ? 5.669 -22.964 -12.680 1.00 92.44 82 GLY A C 1
ATOM 731 O O . GLY A 1 82 ? 6.704 -23.615 -12.519 1.00 92.44 82 GLY A O 1
ATOM 732 N N . GLU A 1 83 ? 4.730 -23.335 -13.554 1.00 93.06 83 GLU A N 1
ATOM 733 C CA . GLU A 1 83 ? 4.857 -24.500 -14.437 1.00 93.06 83 GLU A CA 1
ATOM 734 C C . GLU A 1 83 ? 5.992 -24.316 -15.460 1.00 93.06 83 GLU A C 1
ATOM 736 O O . GLU A 1 83 ? 6.766 -25.248 -15.695 1.00 93.06 83 GLU A O 1
ATOM 741 N N . GLU A 1 84 ? 6.165 -23.116 -16.022 1.00 92.62 84 GLU A N 1
ATOM 742 C CA . GLU A 1 84 ? 7.276 -22.825 -16.930 1.00 92.62 84 GLU A CA 1
ATOM 743 C C . GLU A 1 84 ? 8.635 -22.912 -16.222 1.00 92.62 84 GLU A C 1
ATOM 745 O O . GLU A 1 84 ? 9.575 -23.520 -16.747 1.00 92.62 84 GLU A O 1
ATOM 750 N N . LYS A 1 85 ? 8.741 -22.355 -15.010 1.00 94.00 85 LYS A N 1
ATOM 751 C CA . LYS A 1 85 ? 9.962 -22.429 -14.202 1.00 94.00 85 LYS A CA 1
ATOM 752 C C . LYS A 1 85 ? 10.362 -23.881 -13.930 1.00 94.00 85 LYS A C 1
ATOM 754 O O . LYS A 1 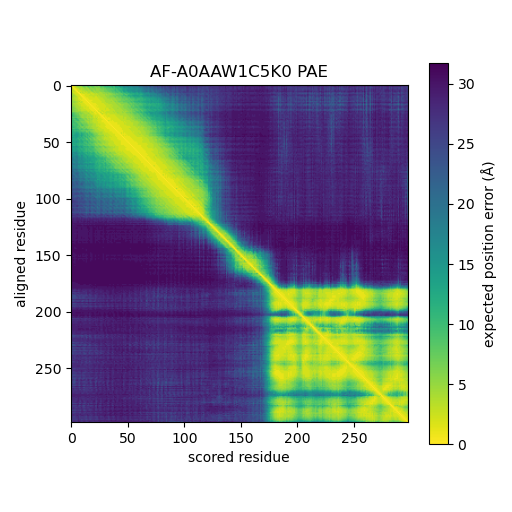85 ? 11.515 -24.232 -14.178 1.00 94.00 85 LYS A O 1
ATOM 759 N N . ARG A 1 86 ? 9.411 -24.735 -13.531 1.00 92.94 86 ARG A N 1
ATOM 760 C CA . ARG A 1 86 ? 9.650 -26.177 -13.325 1.00 92.94 86 ARG A CA 1
ATOM 761 C C . ARG A 1 86 ? 10.171 -26.857 -14.590 1.00 92.94 86 ARG A C 1
ATOM 763 O O . ARG A 1 86 ? 11.185 -27.544 -14.538 1.00 92.94 86 ARG A O 1
ATOM 770 N N . ARG A 1 87 ? 9.562 -26.588 -15.752 1.00 93.25 87 ARG A N 1
ATOM 771 C CA . ARG A 1 87 ? 10.034 -27.130 -17.043 1.00 93.25 87 ARG A CA 1
ATOM 772 C C . ARG A 1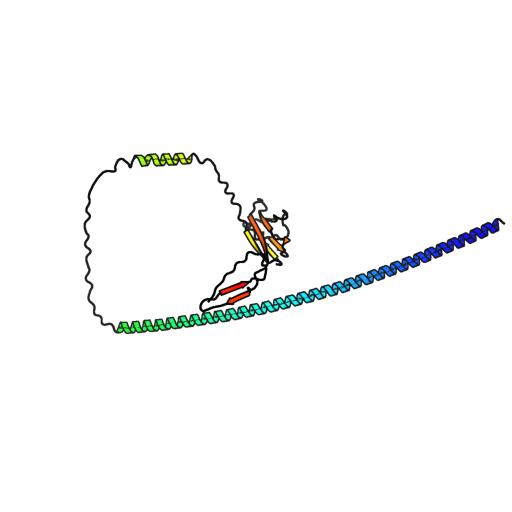 87 ? 11.463 -26.691 -17.380 1.00 93.25 87 ARG A C 1
ATOM 774 O O . ARG A 1 87 ? 12.219 -27.458 -17.975 1.00 93.25 87 ARG A O 1
ATOM 781 N N . ARG A 1 88 ? 11.844 -25.449 -17.057 1.00 93.31 88 ARG A N 1
ATOM 782 C CA . ARG A 1 88 ? 13.214 -24.945 -17.271 1.00 93.31 88 ARG A CA 1
ATOM 783 C C . ARG A 1 88 ? 14.214 -25.616 -16.327 1.00 93.31 88 ARG A C 1
ATOM 785 O O . ARG A 1 88 ? 15.308 -25.958 -16.773 1.00 93.31 88 ARG A O 1
ATOM 792 N N . GLU A 1 89 ? 13.838 -25.820 -15.066 1.00 93.75 89 GLU A N 1
ATOM 793 C CA . GLU A 1 89 ? 14.652 -26.525 -14.068 1.00 93.75 89 GLU A CA 1
ATOM 794 C C . GLU A 1 89 ? 14.881 -27.989 -14.468 1.00 93.75 89 GLU A C 1
ATOM 796 O O . GLU A 1 89 ? 16.035 -28.401 -14.573 1.00 93.75 89 GLU A O 1
ATOM 801 N N . GLU A 1 90 ? 13.827 -28.727 -14.832 1.00 93.88 90 GLU A N 1
ATOM 802 C CA . GLU A 1 90 ? 13.925 -30.116 -15.315 1.00 93.88 90 GLU A CA 1
ATOM 803 C C . GLU A 1 90 ? 14.832 -30.240 -16.550 1.00 93.88 90 GLU A C 1
ATOM 805 O O . GLU A 1 90 ? 15.713 -31.101 -16.606 1.00 93.88 90 GLU A O 1
ATOM 810 N N . LYS A 1 91 ? 14.690 -29.334 -17.530 1.00 92.81 91 LYS A N 1
ATOM 811 C CA . LYS A 1 91 ? 15.593 -29.278 -18.696 1.00 92.81 91 LYS A CA 1
ATOM 812 C C . LYS A 1 91 ? 17.043 -29.006 -18.289 1.00 92.81 91 LYS A C 1
ATOM 814 O O . LYS A 1 91 ? 17.968 -29.555 -18.890 1.00 92.81 91 LYS A O 1
ATOM 819 N N . GLY A 1 92 ? 17.255 -28.138 -17.301 1.00 92.81 92 GLY A N 1
ATOM 820 C CA . GLY A 1 92 ? 18.577 -27.836 -16.757 1.00 92.81 92 GLY A CA 1
ATOM 821 C C . GLY A 1 92 ? 19.213 -29.047 -16.074 1.00 92.81 92 GLY A C 1
ATOM 822 O O . GLY A 1 92 ? 20.391 -29.329 -16.301 1.00 92.81 92 GLY A O 1
ATOM 823 N N . GLU A 1 93 ? 18.439 -29.790 -15.286 1.00 92.12 93 GLU A N 1
ATOM 824 C CA . GLU A 1 93 ? 18.886 -31.031 -14.653 1.00 92.12 93 GLU A CA 1
ATOM 825 C C . GLU A 1 93 ? 19.211 -32.121 -15.673 1.00 92.12 93 GLU A C 1
ATOM 827 O O . GLU A 1 93 ? 20.263 -32.750 -15.561 1.00 92.12 93 GLU A O 1
ATOM 832 N N . GLY A 1 94 ? 18.377 -32.295 -16.703 1.00 91.94 94 GLY A N 1
ATOM 833 C CA . GLY A 1 94 ? 18.639 -33.233 -17.798 1.00 91.94 94 GLY A CA 1
ATOM 834 C C . GLY A 1 94 ? 19.993 -32.974 -18.464 1.00 91.94 94 GLY A C 1
ATOM 835 O O . GLY A 1 94 ? 20.831 -33.871 -18.534 1.00 91.94 94 GLY A O 1
ATOM 836 N N . LYS A 1 95 ? 20.273 -31.713 -18.822 1.00 93.25 95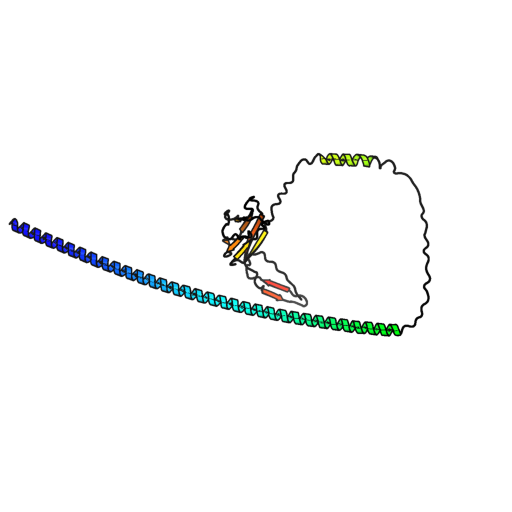 LYS A N 1
ATOM 837 C CA . LYS A 1 95 ? 21.574 -31.311 -19.389 1.00 93.25 95 LYS A CA 1
ATOM 838 C C . LYS A 1 95 ? 22.750 -31.565 -18.442 1.00 93.25 95 LYS A C 1
ATOM 840 O O . LYS A 1 95 ? 23.850 -31.877 -18.891 1.00 93.25 95 LYS A O 1
ATOM 845 N N . ARG A 1 96 ? 22.561 -31.408 -17.125 1.00 92.38 96 ARG A N 1
ATOM 846 C CA . ARG A 1 96 ? 23.608 -31.711 -16.131 1.00 92.38 96 ARG A CA 1
ATOM 847 C C . ARG A 1 96 ? 23.889 -33.210 -16.047 1.00 92.38 96 ARG A C 1
ATOM 849 O O . ARG A 1 96 ? 25.054 -33.579 -15.933 1.00 92.38 96 ARG A O 1
ATOM 856 N N . ARG A 1 97 ? 22.853 -34.054 -16.109 1.00 91.06 97 ARG A N 1
ATOM 857 C CA . ARG A 1 97 ? 23.002 -35.519 -16.127 1.00 91.06 97 ARG A CA 1
ATOM 858 C C . ARG A 1 97 ? 23.752 -35.982 -17.372 1.00 91.06 97 ARG A C 1
ATOM 860 O O . ARG A 1 97 ? 24.696 -36.748 -17.241 1.00 91.06 97 ARG A O 1
ATOM 867 N N . GLU A 1 98 ? 23.402 -35.446 -18.538 1.00 91.25 98 GLU A N 1
ATOM 868 C CA . GLU A 1 98 ? 24.076 -35.749 -19.808 1.00 91.25 98 GLU A CA 1
ATOM 869 C C . GLU A 1 98 ? 25.571 -35.390 -19.769 1.00 91.25 98 GLU A C 1
ATOM 871 O O . GLU A 1 98 ? 26.418 -36.207 -20.118 1.00 91.25 98 GLU A O 1
ATOM 876 N N . ARG A 1 99 ? 25.922 -34.203 -19.245 1.00 92.00 99 ARG A N 1
ATOM 877 C CA . ARG A 1 99 ? 27.330 -33.804 -19.061 1.00 92.00 99 ARG A CA 1
ATOM 878 C C . ARG A 1 99 ? 28.096 -34.737 -18.126 1.00 92.00 99 ARG A C 1
ATOM 880 O O . ARG A 1 99 ? 29.225 -35.089 -18.445 1.00 92.00 99 ARG A O 1
ATOM 887 N N . ARG A 1 100 ? 27.495 -35.131 -16.995 1.00 91.75 100 ARG A N 1
ATOM 888 C CA . ARG A 1 100 ? 28.115 -36.081 -16.056 1.00 91.75 100 ARG A CA 1
ATOM 889 C C . ARG A 1 100 ? 28.350 -37.438 -16.714 1.00 91.75 100 ARG A C 1
ATOM 891 O O . ARG A 1 100 ? 29.449 -37.959 -16.597 1.00 91.75 100 ARG A O 1
ATOM 898 N N . GLY A 1 101 ? 27.363 -37.952 -17.451 1.00 90.31 101 GLY A N 1
ATOM 899 C CA . GLY A 1 101 ? 27.502 -39.201 -18.203 1.00 90.31 101 GLY A CA 1
ATOM 900 C C . GLY A 1 101 ? 28.649 -39.143 -19.214 1.00 90.31 101 GLY A C 1
ATOM 901 O O . GLY A 1 101 ? 29.505 -40.020 -19.216 1.00 90.31 101 GLY A O 1
ATOM 902 N N . GLY A 1 102 ? 28.742 -38.063 -19.996 1.00 90.75 102 GLY A N 1
ATOM 903 C CA . GLY A 1 102 ? 29.843 -37.887 -20.949 1.00 90.75 102 GLY A CA 1
ATOM 904 C C . GLY A 1 102 ? 31.222 -37.704 -20.293 1.00 90.75 102 GLY A C 1
ATOM 905 O O . GLY A 1 102 ? 32.237 -38.105 -20.859 1.00 90.75 102 GLY A O 1
ATOM 906 N N . GLU A 1 103 ? 31.301 -37.101 -19.102 1.00 88.75 103 GLU A N 1
ATOM 907 C CA . GLU A 1 103 ? 32.550 -37.030 -18.326 1.00 88.75 103 GLU A CA 1
ATOM 908 C C . GLU A 1 103 ? 32.964 -38.395 -17.765 1.00 88.75 103 GLU A C 1
ATOM 910 O O . GLU A 1 103 ? 34.149 -38.733 -17.817 1.00 88.75 103 GLU A O 1
ATOM 915 N N . GLU A 1 104 ? 32.011 -39.182 -17.260 1.00 87.94 104 GLU A N 1
ATOM 916 C CA . GLU A 1 104 ? 32.245 -40.550 -16.785 1.00 87.94 104 GLU A CA 1
ATOM 917 C C . GLU A 1 104 ? 32.696 -41.474 -17.921 1.00 87.94 104 GLU A C 1
ATOM 919 O O . GLU A 1 104 ? 33.677 -42.196 -17.752 1.00 87.94 104 GLU A O 1
ATOM 924 N N . GLU A 1 105 ? 32.068 -41.390 -19.094 1.00 89.12 105 GLU A N 1
ATOM 925 C CA . GLU A 1 105 ? 32.449 -42.148 -20.291 1.00 89.12 105 GLU A CA 1
ATOM 926 C C . GLU A 1 105 ? 33.887 -41.824 -20.726 1.00 89.12 105 GLU A C 1
ATOM 928 O O . GLU A 1 105 ? 34.735 -42.713 -20.813 1.00 89.12 105 GLU A O 1
ATOM 933 N N . ARG A 1 106 ? 34.224 -40.532 -20.867 1.00 90.00 106 ARG A N 1
ATOM 934 C CA . ARG A 1 106 ? 35.598 -40.090 -21.183 1.00 90.00 106 ARG A CA 1
ATOM 935 C C . ARG A 1 106 ? 36.610 -40.514 -20.125 1.00 90.00 106 ARG A C 1
ATOM 937 O O . ARG A 1 106 ? 37.781 -40.738 -20.440 1.00 90.00 106 ARG A O 1
ATOM 944 N N . ARG A 1 107 ? 36.206 -40.552 -18.853 1.00 87.88 107 ARG A N 1
ATOM 945 C CA . ARG A 1 107 ? 37.057 -41.043 -17.767 1.00 87.88 107 ARG A CA 1
ATOM 946 C C . ARG A 1 107 ? 37.290 -42.546 -17.907 1.00 87.88 107 ARG A C 1
ATOM 948 O O . ARG A 1 107 ? 38.439 -42.961 -17.774 1.00 87.88 107 ARG A O 1
ATOM 955 N N . GLY A 1 108 ? 36.251 -43.315 -18.227 1.00 87.00 108 GLY A N 1
ATOM 956 C CA . GLY A 1 108 ? 36.339 -44.740 -18.542 1.00 87.00 108 GLY A CA 1
ATOM 957 C C . GLY A 1 108 ? 37.332 -45.013 -19.670 1.00 87.00 108 GLY A C 1
ATOM 958 O O . GLY A 1 108 ? 38.294 -45.748 -19.461 1.00 87.00 108 GLY A O 1
ATOM 959 N N . GLU A 1 109 ? 37.198 -44.318 -20.804 1.00 88.06 109 GLU A N 1
ATOM 960 C CA . GLU A 1 109 ? 38.125 -44.449 -21.941 1.00 88.06 109 GLU A CA 1
ATOM 961 C C . GLU A 1 109 ? 39.581 -44.109 -21.572 1.00 88.06 109 GLU A C 1
ATOM 963 O O . GLU A 1 109 ? 40.527 -44.755 -22.028 1.00 88.06 109 GLU A O 1
ATOM 968 N N . ARG A 1 110 ? 39.805 -43.071 -20.749 1.00 86.25 110 ARG A N 1
ATOM 969 C CA . ARG A 1 110 ? 41.156 -42.702 -20.279 1.00 86.25 110 ARG A CA 1
ATOM 970 C C . ARG A 1 110 ? 41.747 -43.764 -19.359 1.00 86.25 110 ARG A C 1
ATOM 972 O O . ARG A 1 110 ? 42.949 -44.021 -19.429 1.00 86.25 110 ARG A O 1
ATOM 979 N N . GLU A 1 111 ? 40.938 -44.337 -18.472 1.00 84.69 111 GLU A N 1
ATOM 980 C CA . GLU A 1 111 ? 41.366 -45.412 -17.578 1.00 84.69 111 GLU A CA 1
ATOM 981 C C . GLU A 1 111 ? 41.660 -46.702 -18.356 1.00 84.69 111 GLU A C 1
ATOM 983 O O . GLU A 1 111 ? 42.667 -47.350 -18.072 1.00 84.69 111 GLU A O 1
ATOM 988 N N . GLU A 1 112 ? 40.867 -47.029 -19.376 1.00 84.00 112 GLU A N 1
ATOM 989 C CA . GLU A 1 112 ? 41.105 -48.151 -20.291 1.00 84.00 112 GLU A CA 1
ATOM 990 C C . GLU A 1 112 ? 42.409 -47.976 -21.080 1.00 84.00 112 GLU A C 1
ATOM 992 O O . GLU A 1 112 ? 43.307 -48.809 -20.960 1.00 84.00 112 GLU A O 1
ATOM 997 N N . LYS A 1 113 ? 42.607 -46.829 -21.746 1.00 82.00 113 LYS A N 1
ATOM 998 C CA . LYS A 1 113 ? 43.880 -46.502 -22.422 1.00 82.00 113 LYS A CA 1
ATOM 999 C C . LYS A 1 113 ? 45.076 -46.549 -21.474 1.00 82.00 113 LYS A C 1
ATOM 1001 O O . LYS A 1 113 ? 46.172 -46.954 -21.859 1.00 82.00 113 LYS A O 1
ATOM 1006 N N . ARG A 1 114 ? 44.902 -46.136 -20.214 1.00 76.38 114 ARG A N 1
ATOM 1007 C CA . ARG A 1 114 ? 45.957 -46.233 -19.195 1.00 76.38 114 ARG A CA 1
A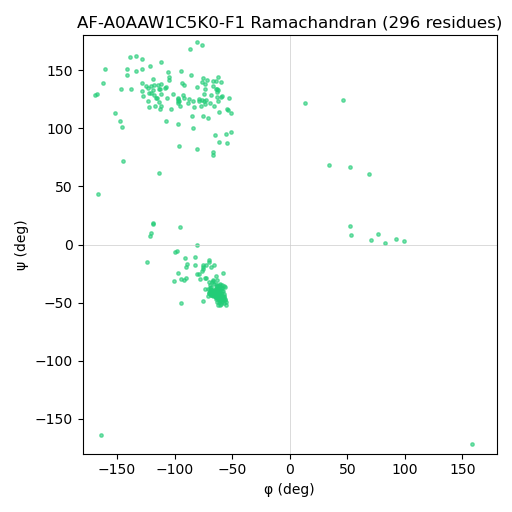TOM 1008 C C . ARG A 1 114 ? 46.266 -47.690 -18.842 1.00 76.38 114 ARG A C 1
ATOM 1010 O O . ARG A 1 114 ? 47.438 -48.005 -18.653 1.00 76.38 114 ARG A O 1
ATOM 1017 N N . ARG A 1 115 ? 45.259 -48.566 -18.754 1.00 72.75 115 ARG A N 1
ATOM 1018 C CA . ARG A 1 115 ? 45.452 -50.012 -18.538 1.00 72.75 115 ARG A CA 1
ATOM 1019 C C . ARG A 1 115 ? 46.175 -50.658 -19.720 1.00 72.75 115 ARG A C 1
ATOM 1021 O O . ARG A 1 115 ? 47.129 -51.396 -19.489 1.00 72.75 115 ARG A O 1
ATOM 1028 N N . GLU A 1 116 ? 45.799 -50.321 -20.951 1.00 71.75 116 GLU A N 1
ATOM 1029 C CA . GLU A 1 116 ? 46.489 -50.790 -22.162 1.00 71.75 116 GLU A CA 1
ATOM 1030 C C . GLU A 1 116 ? 47.946 -50.307 -22.226 1.00 71.75 116 GLU A C 1
ATOM 1032 O O . GLU A 1 116 ? 48.850 -51.090 -22.505 1.00 71.75 116 GLU A O 1
ATOM 1037 N N . ASN A 1 117 ? 48.216 -49.044 -21.878 1.00 65.88 117 ASN A N 1
ATOM 1038 C CA . ASN A 1 117 ? 49.578 -48.501 -21.871 1.00 65.88 117 ASN A CA 1
ATOM 1039 C C . ASN A 1 117 ? 50.472 -49.129 -20.777 1.00 65.88 117 ASN A C 1
ATOM 1041 O O . ASN A 1 117 ? 51.673 -49.297 -20.976 1.00 65.88 117 ASN A O 1
ATOM 1045 N N . ILE A 1 118 ? 49.908 -49.523 -19.625 1.00 60.78 118 ILE A N 1
ATOM 1046 C CA . ILE A 1 118 ? 50.647 -50.249 -18.571 1.00 60.78 118 ILE A CA 1
ATOM 1047 C C . ILE A 1 118 ? 51.059 -51.656 -19.038 1.00 60.78 118 ILE A C 1
ATOM 1049 O O . ILE A 1 118 ? 52.116 -52.139 -18.634 1.00 60.78 118 ILE A O 1
ATOM 1053 N N . LEU A 1 119 ? 50.277 -52.295 -19.914 1.00 57.22 119 LEU A N 1
ATOM 1054 C CA . LEU A 1 119 ? 50.622 -53.589 -20.517 1.00 57.22 119 LEU A CA 1
ATOM 1055 C C . LEU A 1 119 ? 51.782 -53.500 -21.532 1.00 57.22 119 LEU A C 1
ATOM 1057 O O . LEU A 1 119 ? 52.364 -54.529 -21.860 1.00 57.22 119 LEU A O 1
ATOM 1061 N N . TYR A 1 120 ? 52.165 -52.293 -21.970 1.00 47.62 120 TYR A N 1
ATOM 1062 C CA . TYR A 1 120 ? 53.181 -52.055 -23.007 1.00 47.62 120 TYR A CA 1
ATOM 1063 C C . TYR A 1 120 ? 54.412 -51.243 -22.549 1.00 47.62 120 TYR A C 1
ATOM 1065 O O . TYR A 1 120 ? 55.166 -50.751 -23.389 1.00 47.62 120 TYR A O 1
ATOM 1073 N N . TRP A 1 121 ? 54.687 -51.123 -21.241 1.00 45.25 121 TRP A N 1
ATOM 1074 C CA . TRP A 1 121 ? 55.939 -50.511 -20.756 1.00 45.25 121 TRP A CA 1
ATOM 1075 C C . TRP A 1 121 ? 57.033 -51.555 -20.454 1.00 45.25 121 TRP A C 1
ATOM 1077 O O . TRP A 1 121 ? 56.854 -52.383 -19.555 1.00 45.25 121 TRP A O 1
ATOM 1087 N N . PRO A 1 122 ? 58.204 -51.514 -21.128 1.00 42.97 122 PRO A N 1
ATOM 1088 C CA . PRO A 1 122 ? 59.329 -52.375 -20.785 1.00 42.97 122 PRO A CA 1
ATOM 1089 C C . PRO A 1 122 ? 59.927 -51.956 -19.434 1.00 42.97 122 PRO A C 1
ATOM 1091 O O . PRO A 1 122 ? 60.373 -50.824 -19.244 1.00 42.97 122 PRO A O 1
ATOM 1094 N N . ARG A 1 123 ? 59.953 -52.892 -18.477 1.00 45.34 123 ARG A N 1
ATOM 1095 C CA . ARG A 1 123 ? 60.665 -52.754 -17.198 1.00 45.34 123 ARG A CA 1
ATOM 1096 C C . ARG A 1 123 ? 62.171 -52.663 -17.448 1.00 45.34 123 ARG A C 1
ATOM 1098 O O . ARG A 1 123 ? 62.845 -53.682 -17.511 1.00 45.34 123 ARG A O 1
ATOM 1105 N N . ASN A 1 124 ? 62.703 -51.453 -17.538 1.00 46.28 124 ASN A N 1
ATOM 1106 C CA . ASN A 1 124 ? 64.130 -51.192 -17.386 1.00 46.28 124 ASN A CA 1
ATOM 1107 C C . ASN A 1 124 ? 64.314 -49.835 -16.716 1.00 46.28 124 ASN A C 1
ATOM 1109 O O . ASN A 1 124 ? 64.187 -48.828 -17.395 1.00 46.28 124 ASN A O 1
ATOM 1113 N N . LEU A 1 125 ? 64.598 -49.812 -15.408 1.00 42.09 125 LEU A N 1
ATOM 1114 C CA . LEU A 1 125 ? 65.408 -48.777 -14.749 1.00 42.09 125 LEU A CA 1
ATOM 1115 C C . LEU A 1 125 ? 65.797 -49.218 -13.322 1.00 42.09 125 LEU A C 1
ATOM 1117 O O . LEU A 1 125 ? 64.980 -49.683 -12.531 1.00 42.09 125 LEU A O 1
ATOM 1121 N N . SER A 1 126 ? 67.099 -49.103 -13.079 1.00 37.66 126 SER A N 1
ATOM 1122 C CA . SER A 1 126 ? 67.954 -49.673 -12.031 1.00 37.66 126 SER A CA 1
ATOM 1123 C C . SER A 1 126 ? 67.820 -48.995 -10.645 1.00 37.66 126 SER A C 1
ATOM 1125 O O . SER A 1 126 ? 67.176 -47.951 -10.534 1.00 37.66 126 SER A O 1
ATOM 1127 N N . PRO A 1 127 ? 68.431 -49.541 -9.566 1.00 43.38 127 PRO A N 1
ATOM 1128 C CA . PRO A 1 127 ? 68.181 -49.080 -8.201 1.00 43.38 127 PRO A CA 1
ATOM 1129 C C . PRO A 1 127 ? 68.874 -47.750 -7.863 1.00 43.38 127 PRO A C 1
ATOM 1131 O O . PRO A 1 127 ? 70.030 -47.496 -8.204 1.00 43.38 127 PRO A O 1
ATOM 1134 N N . VAL A 1 128 ? 68.131 -46.921 -7.130 1.00 41.12 128 VAL A N 1
ATOM 1135 C CA . VAL A 1 128 ? 68.482 -45.587 -6.631 1.00 41.12 128 VAL A CA 1
ATOM 1136 C C . VAL A 1 128 ? 69.673 -45.649 -5.662 1.00 41.12 128 VAL A C 1
ATOM 1138 O O . VAL A 1 128 ? 69.616 -46.322 -4.631 1.00 41.12 128 VAL A O 1
ATOM 1141 N N . LYS A 1 129 ? 70.743 -44.899 -5.958 1.00 36.34 129 LYS A N 1
ATOM 1142 C CA . LYS A 1 129 ? 71.849 -44.634 -5.023 1.00 36.34 129 LYS A CA 1
ATOM 1143 C C . LYS A 1 129 ? 71.406 -43.592 -3.986 1.00 36.34 129 LYS A C 1
ATOM 1145 O O . LYS A 1 129 ? 70.973 -42.501 -4.347 1.00 36.34 129 LYS A O 1
ATOM 1150 N N . LYS A 1 130 ? 71.520 -43.933 -2.698 1.00 38.28 130 LYS A N 1
ATOM 1151 C CA . LYS A 1 130 ? 71.293 -43.034 -1.552 1.00 38.28 130 LYS A CA 1
ATOM 1152 C C . LYS A 1 130 ? 72.393 -41.965 -1.496 1.00 38.28 130 LYS A C 1
ATOM 1154 O O . LYS A 1 130 ? 73.569 -42.317 -1.493 1.00 38.28 130 LYS A O 1
ATOM 1159 N N . LEU A 1 131 ? 72.015 -40.689 -1.401 1.00 35.31 131 LEU A N 1
ATOM 1160 C CA . LEU A 1 131 ? 72.926 -39.588 -1.068 1.00 35.31 131 LEU A CA 1
ATOM 1161 C C . LEU A 1 131 ? 72.915 -39.339 0.448 1.00 35.31 131 LEU A C 1
ATOM 1163 O O . LEU A 1 131 ? 71.858 -39.187 1.059 1.00 35.31 131 LEU A O 1
ATOM 1167 N N . SER A 1 132 ? 74.107 -39.308 1.037 1.00 28.97 132 SER A N 1
ATOM 1168 C CA . SER A 1 132 ? 74.396 -38.999 2.438 1.00 28.97 132 SER A CA 1
ATOM 1169 C C . SER A 1 132 ? 74.415 -37.489 2.697 1.00 28.97 132 SER A C 1
ATOM 1171 O O . SER A 1 132 ? 75.051 -36.742 1.958 1.00 28.97 132 SER A O 1
ATOM 1173 N N . VAL A 1 133 ? 73.780 -37.058 3.788 1.00 35.34 133 VAL A N 1
ATOM 1174 C CA . VAL A 1 133 ? 73.794 -35.678 4.299 1.00 35.34 133 VAL A CA 1
ATOM 1175 C C . VAL A 1 133 ? 74.983 -35.497 5.246 1.00 35.34 133 VAL A C 1
ATOM 1177 O O . VAL A 1 133 ? 75.072 -36.186 6.261 1.00 35.34 133 VAL A O 1
ATOM 1180 N N . THR A 1 134 ? 75.879 -34.554 4.952 1.00 34.94 134 THR A N 1
ATOM 1181 C CA . THR A 1 134 ? 76.957 -34.128 5.860 1.00 34.94 134 THR A CA 1
ATOM 1182 C C . THR A 1 134 ? 76.553 -32.872 6.635 1.00 34.94 134 THR A C 1
ATOM 1184 O O . THR A 1 134 ? 76.183 -31.862 6.039 1.00 34.94 134 THR A O 1
ATOM 1187 N N . LYS A 1 135 ? 76.643 -32.934 7.972 1.00 36.12 135 LYS A N 1
ATOM 1188 C CA . LYS A 1 135 ? 76.509 -31.806 8.912 1.00 36.12 135 LYS A CA 1
ATOM 1189 C C . LYS A 1 135 ? 77.757 -30.912 8.870 1.00 36.12 135 LYS A C 1
ATOM 1191 O O . LYS A 1 135 ? 78.867 -31.428 8.966 1.00 36.12 135 LYS A O 1
ATOM 1196 N N . GLY A 1 136 ? 77.565 -29.593 8.810 1.00 34.59 136 GLY A N 1
ATOM 1197 C CA . GLY A 1 136 ? 78.620 -28.579 8.905 1.00 34.59 136 GLY A CA 1
ATOM 1198 C C . GLY A 1 136 ? 78.518 -27.734 10.180 1.00 34.59 136 GLY A C 1
ATOM 1199 O O . GLY A 1 136 ? 77.530 -27.040 10.385 1.00 34.59 136 GLY A O 1
ATOM 1200 N N . MET A 1 137 ? 79.555 -27.865 11.013 1.00 31.50 137 MET A N 1
ATOM 1201 C CA . MET A 1 137 ? 80.123 -26.977 12.040 1.00 31.50 137 MET A CA 1
ATOM 1202 C C . MET A 1 137 ? 79.349 -25.739 12.532 1.00 31.50 137 MET A C 1
ATOM 1204 O O . MET A 1 137 ? 79.170 -24.752 11.823 1.00 31.50 137 MET A O 1
ATOM 1208 N N . ALA A 1 138 ? 79.117 -25.736 13.846 1.00 33.88 138 ALA A N 1
ATOM 1209 C CA . ALA A 1 138 ? 79.001 -24.548 14.680 1.00 33.88 138 ALA A CA 1
ATOM 1210 C C . ALA A 1 138 ? 80.386 -23.926 14.951 1.00 33.88 138 ALA A C 1
ATOM 1212 O O . ALA A 1 138 ? 81.360 -24.647 15.182 1.00 33.88 138 ALA A O 1
ATOM 1213 N N . ARG A 1 139 ? 80.457 -22.591 15.005 1.00 37.66 139 ARG A N 1
ATOM 1214 C CA . ARG A 1 139 ? 81.539 -21.848 15.663 1.00 37.66 139 ARG A CA 1
ATOM 1215 C C . ARG A 1 139 ? 80.972 -20.676 16.458 1.00 37.66 139 ARG A C 1
ATOM 1217 O O . ARG A 1 139 ? 80.107 -19.946 15.991 1.00 37.66 139 ARG A O 1
ATOM 1224 N N . SER A 1 140 ? 81.489 -20.580 17.674 1.00 36.81 140 SER A N 1
ATOM 1225 C CA . SER A 1 140 ? 81.154 -19.670 18.762 1.00 36.81 140 SER A CA 1
ATOM 1226 C C . SER A 1 140 ? 82.239 -18.598 18.889 1.00 36.81 140 SER A C 1
ATOM 1228 O O . SER A 1 140 ? 83.414 -18.938 18.761 1.00 36.81 140 SER A O 1
ATOM 1230 N N . LEU A 1 141 ? 81.848 -17.353 19.178 1.00 37.66 141 LEU A N 1
ATOM 1231 C CA . LEU A 1 141 ? 82.650 -16.272 19.780 1.00 37.66 141 LEU A CA 1
ATOM 1232 C C . LEU A 1 141 ? 81.654 -15.433 20.626 1.00 37.66 141 LEU A C 1
ATOM 1234 O O . LEU A 1 141 ? 80.662 -14.968 20.076 1.00 37.66 141 LEU A O 1
ATOM 1238 N N . HIS A 1 142 ? 81.667 -15.503 21.971 1.00 38.09 142 HIS A N 1
ATOM 1239 C CA . HIS A 1 142 ? 82.309 -14.559 22.924 1.00 38.09 142 HIS A CA 1
ATOM 1240 C C . HIS A 1 142 ? 82.009 -13.080 22.576 1.00 38.09 142 HIS A C 1
ATOM 1242 O O . HIS A 1 142 ? 82.263 -12.681 21.449 1.00 38.09 142 HIS A O 1
ATOM 1248 N N . VAL A 1 143 ? 81.454 -12.189 23.416 1.00 39.62 143 VAL A N 1
ATOM 1249 C CA . VAL A 1 143 ? 81.800 -11.747 24.791 1.00 39.62 143 VAL A CA 1
ATOM 1250 C C . VAL A 1 143 ? 80.584 -10.908 25.287 1.00 39.62 143 VAL A C 1
ATOM 1252 O O . VAL A 1 143 ? 80.059 -10.111 24.523 1.00 39.62 143 VAL A O 1
ATOM 1255 N N . GLY A 1 144 ? 79.954 -11.119 26.447 1.00 50.53 144 GLY A N 1
ATOM 1256 C CA . GLY A 1 144 ? 80.397 -10.633 27.758 1.00 50.53 144 GLY A CA 1
ATOM 1257 C C . GLY A 1 144 ? 80.302 -9.106 27.958 1.00 50.53 144 GLY A C 1
ATOM 1258 O O . GLY A 1 144 ? 81.346 -8.509 28.185 1.00 50.53 144 GLY A O 1
ATOM 1259 N N . TRP A 1 145 ? 79.108 -8.474 27.885 1.00 46.41 145 TRP A N 1
ATOM 1260 C CA . TRP A 1 145 ? 78.894 -7.090 28.387 1.00 46.41 145 TRP A CA 1
ATOM 1261 C C . TRP A 1 145 ? 77.418 -6.611 28.537 1.00 46.41 145 TRP A C 1
ATOM 1263 O O . TRP A 1 145 ? 77.114 -5.492 28.158 1.00 46.41 145 TRP A O 1
ATOM 1273 N N . ILE A 1 146 ? 76.454 -7.382 29.074 1.00 48.34 146 ILE A N 1
ATOM 1274 C CA . ILE A 1 146 ? 75.155 -6.802 29.530 1.00 48.34 146 ILE A CA 1
ATOM 1275 C C . ILE A 1 146 ? 74.640 -7.541 30.781 1.00 48.34 146 ILE A C 1
ATOM 1277 O O . ILE A 1 146 ? 73.674 -8.294 30.710 1.00 48.34 146 ILE A O 1
ATOM 1281 N N . GLU A 1 147 ? 75.263 -7.342 31.948 1.00 50.31 147 GLU A N 1
ATOM 1282 C CA . GLU A 1 147 ? 74.824 -8.010 33.195 1.00 50.31 147 GLU A CA 1
ATOM 1283 C C . GLU A 1 147 ? 74.420 -7.056 34.337 1.00 50.31 147 GLU A C 1
ATOM 1285 O O . GLU A 1 147 ? 74.107 -7.488 35.446 1.00 50.31 147 GLU A O 1
ATOM 1290 N N . THR A 1 148 ? 74.307 -5.750 34.069 1.00 53.97 148 THR A N 1
ATOM 1291 C CA . THR A 1 148 ? 73.926 -4.753 35.094 1.00 53.97 148 THR A CA 1
ATOM 1292 C C . THR A 1 148 ? 72.700 -3.896 34.757 1.00 53.97 148 THR A C 1
ATOM 1294 O O . THR A 1 148 ? 72.088 -3.352 35.672 1.00 53.97 148 THR A O 1
ATOM 1297 N N . HIS A 1 149 ? 72.228 -3.852 33.504 1.00 53.75 149 HIS A N 1
ATOM 1298 C CA . HIS A 1 149 ? 71.044 -3.049 33.134 1.00 53.75 149 HIS A CA 1
ATOM 1299 C C . HIS A 1 149 ? 69.691 -3.783 33.254 1.00 53.75 149 HIS A C 1
ATOM 1301 O O . HIS A 1 149 ? 68.647 -3.140 33.343 1.00 53.75 149 HIS A O 1
ATOM 1307 N N . PHE A 1 150 ? 69.676 -5.119 33.339 1.00 53.81 150 PHE A N 1
ATOM 1308 C CA . PHE A 1 150 ? 68.431 -5.910 33.373 1.00 53.81 150 PHE A CA 1
ATOM 1309 C C . PHE A 1 150 ? 67.759 -6.012 34.758 1.00 53.81 150 PHE A C 1
ATOM 1311 O O . PHE A 1 150 ? 66.626 -6.485 34.860 1.00 53.81 150 PHE A O 1
ATOM 1318 N N . LYS A 1 151 ? 68.428 -5.581 35.838 1.00 56.12 151 LYS A N 1
ATOM 1319 C CA . LYS A 1 151 ? 67.911 -5.713 37.216 1.00 56.12 151 LYS A CA 1
ATOM 1320 C C . LYS A 1 151 ? 67.077 -4.511 37.683 1.00 56.12 151 LYS A C 1
ATOM 1322 O O . LYS A 1 151 ? 66.130 -4.709 38.435 1.00 56.12 151 LYS A O 1
ATOM 1327 N N . MET A 1 152 ? 67.338 -3.301 37.182 1.00 57.16 152 MET A N 1
ATOM 1328 C CA . MET A 1 152 ? 66.567 -2.095 37.543 1.00 57.16 152 MET A CA 1
ATOM 1329 C C . MET A 1 152 ? 65.206 -2.002 36.828 1.00 57.16 152 MET A C 1
ATOM 1331 O O . MET A 1 152 ? 64.238 -1.503 37.398 1.00 57.16 152 MET A O 1
ATOM 1335 N N . LEU A 1 153 ? 65.085 -2.555 35.615 1.00 54.16 153 LEU A N 1
ATOM 1336 C CA . LEU A 1 153 ? 63.839 -2.524 34.834 1.00 54.16 153 LEU A CA 1
ATOM 1337 C C . LEU A 1 153 ? 62.768 -3.515 35.344 1.00 54.16 153 LEU A C 1
ATOM 1339 O O . LEU A 1 153 ? 61.587 -3.351 35.053 1.00 54.16 153 LEU A O 1
ATOM 1343 N N . ARG A 1 154 ? 63.146 -4.516 36.153 1.00 58.31 154 ARG A N 1
ATOM 1344 C CA . ARG A 1 154 ? 62.214 -5.507 36.730 1.00 58.31 154 ARG A CA 1
ATOM 1345 C C . ARG A 1 154 ? 61.483 -5.035 37.992 1.00 58.31 154 ARG A C 1
ATOM 1347 O O . ARG A 1 154 ? 60.469 -5.629 38.340 1.00 58.31 154 ARG A O 1
ATOM 1354 N N . ILE A 1 155 ? 61.975 -3.990 38.661 1.00 60.22 155 ILE A N 1
ATOM 1355 C CA . ILE A 1 155 ? 61.411 -3.498 39.933 1.00 60.22 155 ILE A CA 1
ATOM 1356 C C . ILE A 1 155 ? 60.526 -2.263 39.713 1.00 60.22 155 ILE A C 1
ATOM 1358 O O . ILE A 1 155 ? 59.522 -2.095 40.398 1.00 60.22 155 ILE A O 1
ATOM 1362 N N . LEU A 1 156 ? 60.832 -1.432 38.711 1.00 59.25 156 LEU A N 1
ATOM 1363 C CA . LEU A 1 156 ? 60.068 -0.209 38.429 1.00 59.25 156 LEU A CA 1
ATOM 1364 C C . LEU A 1 156 ? 58.769 -0.463 37.640 1.00 59.25 156 LEU A C 1
ATOM 1366 O O . LEU A 1 156 ? 57.811 0.293 37.784 1.00 59.25 156 LEU A O 1
ATOM 1370 N N . LEU A 1 157 ? 58.696 -1.549 36.862 1.00 63.81 157 LEU A N 1
ATOM 1371 C CA . LEU A 1 157 ? 57.518 -1.905 36.062 1.00 63.81 157 LEU A CA 1
ATOM 1372 C C . LEU A 1 157 ? 56.244 -2.218 36.893 1.00 63.81 157 LEU A C 1
ATOM 1374 O O . LEU A 1 157 ? 55.182 -1.709 36.536 1.00 63.81 157 LEU A O 1
ATOM 1378 N N . PRO A 1 158 ? 56.289 -2.989 38.004 1.00 62.06 158 PRO A N 1
ATOM 1379 C CA . PRO A 1 158 ? 55.092 -3.241 38.815 1.00 62.06 158 PRO A CA 1
ATOM 1380 C C . PRO A 1 158 ? 54.654 -2.028 39.653 1.00 62.06 158 PRO A C 1
ATOM 1382 O O . PRO A 1 158 ? 53.461 -1.854 39.889 1.00 62.06 158 PRO A O 1
ATOM 1385 N N . LEU A 1 159 ? 55.585 -1.155 40.060 1.00 60.12 159 LEU A N 1
ATOM 1386 C CA . LEU A 1 159 ? 55.269 0.077 40.796 1.00 60.12 159 LEU A CA 1
ATOM 1387 C C . LEU A 1 159 ? 54.545 1.107 39.917 1.00 60.12 159 LEU A C 1
ATOM 1389 O O . LEU A 1 159 ? 53.612 1.755 40.386 1.00 60.12 159 LEU A O 1
ATOM 1393 N N . LEU A 1 160 ? 54.914 1.209 38.637 1.00 60.28 160 LEU A N 1
ATOM 1394 C CA . LEU A 1 160 ? 54.226 2.065 37.664 1.00 60.28 160 LEU A CA 1
ATOM 1395 C C . LEU A 1 160 ? 52.810 1.563 37.344 1.00 60.28 160 LEU A C 1
ATOM 1397 O O . LEU A 1 160 ? 51.897 2.371 37.213 1.00 60.28 160 LEU A O 1
ATOM 1401 N N . LEU A 1 161 ? 52.596 0.244 37.291 1.00 59.81 161 LEU A N 1
ATOM 1402 C CA . LEU A 1 161 ? 51.267 -0.339 37.063 1.00 59.81 161 LEU A CA 1
ATOM 1403 C C . LEU A 1 161 ? 50.323 -0.160 38.264 1.00 59.81 161 LEU A C 1
ATOM 1405 O O . LEU A 1 161 ? 49.126 0.028 38.069 1.00 59.81 161 LEU A O 1
ATOM 1409 N N . PHE A 1 162 ? 50.840 -0.156 39.496 1.00 58.06 162 PHE A N 1
ATOM 1410 C CA . PHE A 1 162 ? 50.020 0.031 40.699 1.00 58.06 162 PHE A CA 1
ATOM 1411 C C . PHE A 1 162 ? 49.530 1.482 40.878 1.00 58.06 162 PHE A C 1
ATOM 1413 O O . PHE A 1 162 ? 48.444 1.703 41.407 1.00 58.06 162 PHE A O 1
ATOM 1420 N N . GLN A 1 163 ? 50.285 2.474 40.388 1.00 58.41 163 GLN A N 1
ATOM 1421 C CA . GLN A 1 163 ? 49.915 3.899 40.456 1.00 58.41 163 GLN A CA 1
ATOM 1422 C C . GLN A 1 163 ? 48.823 4.302 39.445 1.00 58.41 163 GLN A C 1
ATOM 1424 O O . GLN A 1 163 ? 48.117 5.282 39.668 1.00 58.41 163 GLN A O 1
ATOM 1429 N N . VAL A 1 164 ? 48.621 3.537 38.363 1.00 57.34 164 VAL A N 1
ATOM 1430 C CA . VAL A 1 164 ? 47.531 3.787 37.394 1.00 57.34 164 VAL A CA 1
ATOM 1431 C C . VAL A 1 164 ? 46.182 3.266 37.913 1.00 57.34 164 VAL A C 1
ATOM 1433 O O . VAL A 1 164 ? 45.132 3.815 37.583 1.00 57.34 164 VAL A O 1
ATOM 1436 N N . SER A 1 165 ? 46.192 2.272 38.805 1.00 57.75 165 SER A N 1
ATOM 1437 C CA . SER A 1 165 ? 44.984 1.678 39.397 1.00 57.75 165 SER A CA 1
ATOM 1438 C C . SER A 1 165 ? 44.241 2.599 40.378 1.00 57.75 165 SER A C 1
ATOM 1440 O O . SER A 1 165 ? 43.096 2.319 40.720 1.00 57.75 165 SER A O 1
ATOM 1442 N N . GLY A 1 166 ? 44.874 3.684 40.845 1.00 60.22 166 GLY A N 1
ATOM 1443 C CA . GLY A 1 166 ? 44.326 4.582 41.872 1.00 60.22 166 GLY A CA 1
ATOM 1444 C C . GLY A 1 166 ? 43.651 5.862 41.361 1.00 60.22 166 GLY A C 1
ATOM 1445 O O . GLY A 1 166 ? 43.092 6.597 42.169 1.00 60.22 166 GLY A O 1
ATOM 1446 N N . LEU A 1 167 ? 43.694 6.150 40.052 1.00 54.91 167 LEU A N 1
ATOM 1447 C CA . LEU A 1 167 ? 43.265 7.445 39.488 1.00 54.91 167 LEU A CA 1
ATOM 1448 C C . LEU A 1 167 ? 42.138 7.381 38.447 1.00 54.91 167 LEU A C 1
ATOM 1450 O O . LEU A 1 167 ? 41.741 8.417 37.926 1.00 54.91 167 LEU A O 1
ATOM 1454 N N . PHE A 1 168 ? 41.529 6.216 38.226 1.00 52.41 168 PHE A N 1
ATOM 1455 C CA . PHE A 1 168 ? 40.215 6.134 37.578 1.00 52.41 168 PHE A CA 1
ATOM 1456 C C . PHE A 1 168 ? 39.177 5.606 38.564 1.00 52.41 168 PHE A C 1
ATOM 1458 O O . PHE A 1 168 ? 38.555 4.563 38.384 1.00 52.41 168 PHE A O 1
ATOM 1465 N N . ALA A 1 169 ? 38.997 6.383 39.633 1.00 48.78 169 ALA A N 1
ATOM 1466 C CA . ALA A 1 169 ? 37.742 6.426 40.354 1.00 48.78 169 ALA A CA 1
ATOM 1467 C C . ALA A 1 169 ? 36.623 6.764 39.355 1.00 48.78 169 ALA A C 1
ATOM 1469 O O . ALA A 1 169 ? 36.624 7.824 38.733 1.00 48.78 169 ALA A O 1
ATOM 1470 N N . SER A 1 170 ? 35.704 5.816 39.196 1.00 54.72 170 SER A N 1
ATOM 1471 C CA . SER A 1 170 ? 34.308 5.999 38.802 1.00 54.72 170 SER A CA 1
ATOM 1472 C C . SER A 1 170 ? 34.015 7.130 37.813 1.00 54.72 170 SER A C 1
ATOM 1474 O O . SER A 1 170 ? 33.274 8.061 38.110 1.00 54.72 170 SER A O 1
ATOM 1476 N N . THR A 1 171 ? 34.467 6.975 36.574 1.00 47.41 171 THR A N 1
ATOM 1477 C CA . THR A 1 171 ? 33.528 7.197 35.474 1.00 47.41 171 THR A CA 1
ATOM 1478 C C . THR A 1 171 ? 33.002 5.821 35.115 1.00 47.41 171 THR A C 1
ATOM 1480 O O . THR A 1 171 ? 33.521 5.127 34.247 1.00 47.41 171 THR A O 1
ATOM 1483 N N . SER A 1 172 ? 31.971 5.377 35.837 1.00 55.41 172 SER A N 1
ATOM 1484 C CA . SER A 1 172 ? 31.016 4.465 35.226 1.00 55.41 172 SER A CA 1
ATOM 1485 C C . SER A 1 172 ? 30.529 5.198 33.987 1.00 55.41 172 SER A C 1
ATOM 1487 O O . SER A 1 172 ? 29.678 6.082 34.082 1.00 55.41 172 SER A O 1
ATOM 1489 N N . ALA A 1 173 ? 31.159 4.897 32.852 1.00 44.34 173 ALA A N 1
ATOM 1490 C CA . ALA A 1 173 ? 30.606 5.136 31.548 1.00 44.34 173 ALA A CA 1
ATOM 1491 C C . ALA A 1 173 ? 29.223 4.501 31.609 1.00 44.34 173 ALA A C 1
ATOM 1493 O O . ALA A 1 173 ? 29.065 3.283 31.516 1.00 44.34 173 ALA A O 1
ATOM 1494 N N . THR A 1 174 ? 28.217 5.328 31.874 1.00 39.50 174 THR A N 1
ATOM 1495 C CA . THR A 1 174 ? 26.850 5.002 31.542 1.00 39.50 174 THR A CA 1
ATOM 1496 C C . THR A 1 174 ? 26.885 4.870 30.033 1.00 39.50 174 THR A C 1
ATOM 1498 O O . THR A 1 174 ? 26.743 5.859 29.318 1.00 39.50 174 THR A O 1
ATOM 1501 N N . TRP A 1 175 ? 27.180 3.659 29.545 1.00 44.91 175 TRP A N 1
ATOM 1502 C CA . TRP A 1 175 ? 26.770 3.214 28.228 1.00 44.91 175 TRP A CA 1
ATOM 1503 C C . TRP A 1 175 ? 25.259 3.425 28.210 1.00 44.91 175 TRP A C 1
ATOM 1505 O O . TRP A 1 175 ? 24.473 2.562 28.589 1.00 44.91 175 TRP A O 1
ATOM 1515 N N . THR A 1 176 ? 24.843 4.628 27.827 1.00 36.84 176 THR A N 1
ATOM 1516 C CA . THR A 1 176 ? 23.522 4.879 27.288 1.00 36.84 176 THR A CA 1
ATOM 1517 C C . THR A 1 176 ? 23.521 4.145 25.957 1.00 36.84 176 THR A C 1
ATOM 1519 O O . THR A 1 176 ? 23.756 4.731 24.903 1.00 36.84 176 THR A O 1
ATOM 1522 N N . THR A 1 177 ? 23.379 2.819 26.004 1.00 50.47 177 THR A N 1
ATOM 1523 C CA . THR A 1 177 ? 23.021 2.026 24.835 1.00 50.47 177 THR A CA 1
ATOM 1524 C C . THR A 1 177 ? 21.597 2.443 24.505 1.00 50.47 177 THR A C 1
ATOM 1526 O O . THR A 1 177 ? 20.631 1.818 24.932 1.00 50.47 177 THR A O 1
ATOM 1529 N N . GLU A 1 178 ? 21.466 3.592 23.847 1.00 54.88 178 GLU A N 1
ATOM 1530 C CA . GLU A 1 178 ? 20.211 4.020 23.266 1.00 54.88 178 GLU A CA 1
ATOM 1531 C C . GLU A 1 178 ? 19.851 2.958 22.231 1.00 54.88 178 GLU A C 1
ATOM 1533 O O . GLU A 1 178 ? 20.602 2.680 21.294 1.00 54.88 178 GLU A O 1
ATOM 1538 N N . GLU A 1 179 ? 18.761 2.252 22.505 1.00 64.62 179 GLU A N 1
ATOM 1539 C CA . GLU A 1 179 ? 18.337 1.109 21.717 1.00 64.62 179 GLU A CA 1
ATOM 1540 C C . GLU A 1 179 ? 18.112 1.556 20.259 1.00 64.62 179 GLU A C 1
ATOM 1542 O O . GLU A 1 179 ? 17.403 2.542 20.028 1.00 64.62 179 GLU A O 1
ATOM 1547 N N . PRO A 1 180 ? 18.721 0.888 19.261 1.00 86.19 180 PRO A N 1
ATOM 1548 C CA . PRO A 1 180 ? 18.700 1.376 17.888 1.00 86.19 180 PRO A CA 1
ATOM 1549 C C . PRO A 1 180 ? 17.270 1.420 17.339 1.00 86.19 180 PRO A C 1
ATOM 1551 O O . PRO A 1 180 ? 16.527 0.436 17.408 1.00 86.19 180 PRO A O 1
ATOM 1554 N N . ILE A 1 181 ? 16.896 2.559 16.747 1.00 90.75 181 ILE A N 1
ATOM 1555 C CA . ILE A 1 181 ? 15.603 2.735 16.078 1.00 90.75 181 ILE A CA 1
ATOM 1556 C C . ILE A 1 181 ? 15.549 1.819 14.854 1.00 90.75 181 ILE A C 1
ATOM 1558 O O . ILE A 1 181 ? 16.341 1.950 13.920 1.00 90.75 181 ILE A O 1
ATOM 1562 N N . HIS A 1 182 ? 14.589 0.899 14.834 1.00 93.38 182 HIS A N 1
ATOM 1563 C CA . HIS A 1 182 ? 14.384 -0.003 13.710 1.00 93.38 182 HIS A CA 1
ATOM 1564 C C . HIS A 1 182 ? 13.558 0.678 12.619 1.00 93.38 182 HIS A C 1
ATOM 1566 O O . HIS A 1 182 ? 12.402 1.031 12.837 1.00 93.38 182 HIS A O 1
ATOM 1572 N N . HIS A 1 183 ? 14.118 0.839 11.425 1.00 94.38 183 HIS A N 1
ATOM 1573 C CA . HIS A 1 183 ? 13.355 1.331 10.282 1.00 94.38 183 HIS A CA 1
ATOM 1574 C C . HIS A 1 183 ? 12.521 0.196 9.693 1.00 94.38 183 HIS A C 1
ATOM 1576 O O . HIS A 1 183 ? 13.061 -0.843 9.312 1.00 94.38 183 HIS A O 1
ATOM 1582 N N . GLN A 1 184 ? 11.206 0.391 9.613 1.00 96.06 184 GLN A N 1
ATOM 1583 C CA . GLN A 1 184 ? 10.310 -0.548 8.955 1.00 96.06 184 GLN A CA 1
ATOM 1584 C C . GLN A 1 184 ? 9.544 0.152 7.839 1.00 96.06 184 GLN A C 1
ATOM 1586 O O . GLN A 1 184 ? 8.936 1.202 8.036 1.00 96.06 184 GLN A O 1
ATOM 1591 N N . TYR A 1 185 ? 9.555 -0.467 6.665 1.00 95.94 185 TYR A N 1
ATOM 1592 C CA . TYR A 1 185 ? 8.848 0.014 5.490 1.00 95.94 185 TYR A CA 1
ATOM 1593 C C . TYR A 1 185 ? 7.638 -0.865 5.226 1.00 95.94 185 TYR A C 1
ATOM 1595 O O . TYR A 1 185 ? 7.738 -2.093 5.257 1.00 95.94 185 TYR A O 1
ATOM 1603 N N . ALA A 1 186 ? 6.502 -0.247 4.930 1.00 96.31 186 ALA A N 1
ATOM 1604 C CA . ALA A 1 186 ? 5.321 -0.977 4.507 1.00 96.31 186 ALA A CA 1
ATOM 1605 C C . ALA A 1 186 ? 4.599 -0.268 3.362 1.00 96.31 186 ALA A C 1
ATOM 1607 O O . ALA A 1 186 ? 4.797 0.914 3.076 1.00 96.31 186 ALA A O 1
ATOM 1608 N N . ARG A 1 187 ? 3.761 -1.033 2.664 1.00 95.94 187 ARG A N 1
ATOM 1609 C CA . ARG A 1 187 ? 3.007 -0.532 1.521 1.00 95.94 187 ARG A CA 1
ATOM 1610 C C . ARG A 1 187 ? 1.858 0.363 1.987 1.00 95.94 187 ARG A C 1
ATOM 1612 O O . ARG A 1 187 ? 1.029 -0.059 2.792 1.00 95.94 187 ARG A O 1
ATOM 1619 N N . LEU A 1 188 ? 1.750 1.553 1.406 1.00 95.62 188 LEU A N 1
ATOM 1620 C CA . LEU A 1 188 ? 0.603 2.434 1.592 1.00 95.62 188 LEU A CA 1
ATOM 1621 C C . LEU A 1 188 ? -0.679 1.777 1.052 1.00 95.62 188 LEU A C 1
ATOM 1623 O O . LEU A 1 188 ? -0.690 1.215 -0.046 1.00 95.62 188 LEU A O 1
ATOM 1627 N N . GLY A 1 189 ? -1.763 1.838 1.824 1.00 94.62 189 GLY A N 1
ATOM 1628 C CA . GLY A 1 189 ? -3.037 1.198 1.497 1.00 94.62 189 GLY A CA 1
ATOM 1629 C C . GLY A 1 189 ? -3.060 -0.317 1.724 1.00 94.62 189 GLY A C 1
ATOM 1630 O O . GLY A 1 189 ? -4.015 -0.975 1.315 1.00 94.62 189 GLY A O 1
ATOM 1631 N N . ALA A 1 190 ? -2.030 -0.898 2.353 1.00 95.81 190 ALA A N 1
ATOM 1632 C CA . ALA A 1 190 ? -2.080 -2.286 2.800 1.00 95.81 190 ALA A CA 1
ATOM 1633 C C . ALA A 1 190 ? -3.228 -2.496 3.803 1.00 95.81 190 ALA A C 1
ATOM 1635 O O . ALA A 1 190 ? -3.453 -1.673 4.689 1.00 95.81 190 ALA A O 1
ATOM 1636 N N . SER A 1 191 ? -3.935 -3.625 3.694 1.00 95.38 191 SER A N 1
ATOM 1637 C CA . SER A 1 191 ? -5.020 -3.966 4.625 1.00 95.38 191 SER A CA 1
ATOM 1638 C C . SER A 1 191 ? -4.522 -4.103 6.062 1.00 95.38 191 SER A C 1
ATOM 1640 O O . SER A 1 191 ? -5.231 -3.736 6.994 1.00 95.38 191 SER A O 1
ATOM 1642 N N . THR A 1 192 ? -3.305 -4.624 6.230 1.00 95.00 192 THR A N 1
ATOM 1643 C CA . THR A 1 192 ? -2.682 -4.918 7.523 1.00 95.00 192 THR A CA 1
ATOM 1644 C C . THR A 1 192 ? -1.170 -4.710 7.456 1.00 95.00 192 THR A C 1
ATOM 1646 O O . THR A 1 192 ? -0.526 -5.221 6.538 1.00 95.00 192 THR A O 1
ATOM 1649 N N . VAL A 1 193 ? -0.605 -4.023 8.447 1.00 95.44 193 VAL A N 1
ATOM 1650 C CA . VAL A 1 193 ? 0.841 -3.879 8.690 1.00 95.44 193 VAL A CA 1
ATOM 1651 C C . VAL A 1 193 ? 1.136 -4.384 10.097 1.00 95.44 193 VAL A C 1
ATOM 1653 O O . VAL A 1 193 ? 0.388 -4.073 11.020 1.00 95.44 193 VAL A O 1
ATOM 1656 N N . VAL A 1 194 ? 2.191 -5.183 10.259 1.00 95.62 194 VAL A N 1
ATOM 1657 C CA . VAL A 1 194 ? 2.515 -5.840 11.532 1.00 95.62 194 VAL A CA 1
ATOM 1658 C C . VAL A 1 194 ? 3.864 -5.347 12.042 1.00 95.62 194 VAL A C 1
ATOM 1660 O O . VAL A 1 194 ? 4.886 -5.546 11.387 1.00 95.62 194 VAL A O 1
ATOM 1663 N N . LEU A 1 195 ? 3.862 -4.736 13.226 1.00 95.12 195 LEU A N 1
ATOM 1664 C CA . LEU A 1 195 ? 5.065 -4.340 13.951 1.00 95.12 195 LEU A CA 1
ATOM 1665 C C . LEU A 1 195 ? 5.404 -5.417 14.985 1.00 95.12 195 LEU A C 1
ATOM 1667 O O . LEU A 1 195 ? 4.596 -5.712 15.866 1.00 95.12 195 LEU A O 1
ATOM 1671 N N . SER A 1 196 ? 6.596 -6.000 14.898 1.00 93.19 196 SER A N 1
ATOM 1672 C CA . SER A 1 196 ? 7.019 -7.083 15.794 1.00 93.19 196 SER A CA 1
ATOM 1673 C C . SER A 1 196 ? 7.749 -6.551 17.028 1.00 93.19 196 SER A C 1
ATOM 1675 O O . SER A 1 196 ? 8.624 -5.688 16.919 1.00 93.19 196 SER A O 1
ATOM 1677 N N . CYS A 1 197 ? 7.440 -7.116 18.195 1.00 91.00 197 CYS A N 1
ATOM 1678 C CA . CYS A 1 197 ? 8.120 -6.827 19.457 1.00 91.00 197 CYS A CA 1
ATOM 1679 C C . CYS A 1 197 ? 8.867 -8.073 19.966 1.00 91.00 197 CYS A C 1
ATOM 1681 O O . CYS A 1 197 ? 8.318 -9.170 19.883 1.00 91.00 197 CYS A O 1
ATOM 1683 N N . PRO A 1 198 ? 10.108 -7.951 20.471 1.00 88.44 198 PRO A N 1
ATOM 1684 C CA . PRO A 1 198 ? 10.863 -9.078 21.007 1.00 88.44 198 PRO A CA 1
ATOM 1685 C C . PRO A 1 198 ? 10.390 -9.376 22.433 1.00 88.44 198 PRO A C 1
ATOM 1687 O O . PRO A 1 198 ? 10.982 -8.919 23.408 1.00 88.44 198 PRO A O 1
ATOM 1690 N N . VAL A 1 199 ? 9.287 -10.106 22.562 1.00 85.12 199 VAL A N 1
ATOM 1691 C CA . VAL A 1 199 ? 8.764 -10.483 23.878 1.00 85.12 199 VAL A CA 1
ATOM 1692 C C . VAL A 1 199 ? 9.583 -11.657 24.427 1.00 85.12 199 VAL A C 1
ATOM 1694 O O . VAL A 1 199 ? 9.694 -12.674 23.740 1.00 85.12 199 VAL A O 1
ATOM 1697 N N . PRO A 1 200 ? 10.169 -11.556 25.635 1.00 75.94 200 PRO A N 1
ATOM 1698 C CA . PRO A 1 200 ? 10.855 -12.684 26.254 1.00 75.94 200 PRO A CA 1
ATOM 1699 C C . PRO A 1 200 ? 9.867 -13.819 26.561 1.00 75.94 200 PRO A C 1
ATOM 1701 O O . PRO A 1 200 ? 8.736 -13.575 26.993 1.00 75.94 200 PRO A O 1
ATOM 1704 N N . GLU A 1 201 ? 10.299 -15.063 26.339 1.00 69.75 201 GLU A N 1
ATOM 1705 C CA . GLU A 1 201 ? 9.473 -16.259 26.532 1.00 69.75 201 GLU A CA 1
ATOM 1706 C C . GLU A 1 201 ? 8.859 -16.286 27.945 1.00 69.75 201 GLU A C 1
ATOM 1708 O O . GLU A 1 201 ? 9.555 -16.152 28.952 1.00 69.75 201 GLU A O 1
ATOM 1713 N N . GLY A 1 202 ? 7.530 -16.428 28.023 1.00 62.50 202 GLY A N 1
ATOM 1714 C CA . GLY A 1 202 ? 6.797 -16.539 29.290 1.00 62.50 202 GLY A CA 1
ATOM 1715 C C . GLY A 1 202 ? 6.267 -15.232 29.899 1.00 62.50 202 GLY A C 1
ATOM 1716 O O . GLY A 1 202 ? 5.688 -15.280 30.984 1.00 62.50 202 GLY A O 1
ATOM 1717 N N . ARG A 1 203 ? 6.392 -14.070 29.234 1.00 62.12 203 ARG A N 1
ATOM 1718 C CA . ARG A 1 203 ? 5.762 -12.804 29.679 1.00 62.12 203 ARG A CA 1
ATOM 1719 C C . ARG A 1 203 ? 4.661 -12.349 28.723 1.00 62.12 203 ARG A C 1
ATOM 1721 O O . ARG A 1 203 ? 4.832 -12.369 27.513 1.00 62.12 203 ARG A O 1
ATOM 1728 N N . SER A 1 204 ? 3.514 -11.954 29.284 1.00 63.12 204 SER A N 1
ATOM 1729 C CA . SER A 1 204 ? 2.223 -11.968 28.567 1.00 63.12 204 SER A CA 1
ATOM 1730 C C . SER A 1 204 ? 1.537 -10.607 28.398 1.00 63.12 204 SER A C 1
ATOM 1732 O O . SER A 1 204 ? 0.341 -10.561 28.118 1.00 63.12 204 SER A O 1
ATOM 1734 N N . GLN A 1 205 ? 2.237 -9.480 28.554 1.00 79.69 205 GLN A N 1
ATOM 1735 C CA . GLN A 1 205 ? 1.621 -8.185 28.257 1.00 79.69 205 GLN A CA 1
ATOM 1736 C C . GLN A 1 205 ? 2.661 -7.153 27.831 1.00 79.69 205 GLN A C 1
ATOM 1738 O O . GLN A 1 205 ? 3.492 -6.727 28.630 1.00 79.69 205 GLN A O 1
ATOM 1743 N N . VAL A 1 206 ? 2.599 -6.742 26.566 1.00 89.62 206 VAL A N 1
ATOM 1744 C CA . VAL A 1 206 ? 3.363 -5.602 26.053 1.00 89.62 206 VAL A CA 1
ATOM 1745 C C . VAL A 1 206 ? 2.447 -4.413 25.840 1.00 89.62 206 VAL A C 1
ATOM 1747 O O . VAL A 1 206 ? 1.266 -4.556 25.519 1.00 89.62 206 VAL A O 1
ATOM 1750 N N . ARG A 1 207 ? 3.004 -3.221 26.020 1.00 90.75 207 ARG A N 1
ATOM 1751 C CA . ARG A 1 207 ? 2.316 -1.956 25.804 1.00 90.75 207 ARG A CA 1
ATOM 1752 C C . ARG A 1 207 ? 2.954 -1.242 24.629 1.00 90.75 207 ARG A C 1
ATOM 1754 O O . ARG A 1 207 ? 4.140 -0.936 24.660 1.00 90.75 207 ARG A O 1
ATOM 1761 N N . TRP A 1 208 ? 2.149 -0.929 23.625 1.00 92.38 208 TRP A N 1
ATOM 1762 C CA . TRP A 1 208 ? 2.583 -0.110 22.504 1.00 92.38 208 TRP A CA 1
ATOM 1763 C C . TRP A 1 208 ? 2.255 1.359 22.750 1.00 92.38 208 TRP A C 1
ATOM 1765 O O . TRP A 1 208 ? 1.173 1.692 23.239 1.00 92.38 208 TRP A O 1
ATOM 1775 N N . LYS A 1 209 ? 3.183 2.244 22.394 1.00 90.75 209 LYS A N 1
ATOM 1776 C CA . LYS A 1 209 ? 2.993 3.696 22.378 1.00 90.75 209 LYS A CA 1
ATOM 1777 C C . LYS A 1 209 ? 3.333 4.238 21.001 1.00 90.75 209 LYS A C 1
ATOM 1779 O O . LYS A 1 209 ? 4.345 3.856 20.417 1.00 90.75 209 LYS A O 1
ATOM 1784 N N . ASN A 1 210 ? 2.498 5.141 20.505 1.00 89.50 210 ASN A N 1
ATOM 1785 C CA . ASN A 1 210 ? 2.808 5.935 19.323 1.00 89.50 210 ASN A CA 1
ATOM 1786 C C . ASN A 1 210 ? 3.359 7.287 19.791 1.00 89.50 210 ASN A C 1
ATOM 1788 O O . ASN A 1 210 ? 2.706 7.980 20.563 1.00 89.50 210 ASN A O 1
ATOM 1792 N N . HIS A 1 211 ? 4.559 7.664 19.355 1.00 84.81 211 HIS A N 1
ATOM 1793 C CA . HIS A 1 211 ? 5.204 8.910 19.785 1.00 84.81 211 HIS A CA 1
ATOM 1794 C C . HIS A 1 211 ? 4.567 10.168 19.176 1.00 84.81 211 HIS A C 1
ATOM 1796 O O . HIS A 1 211 ? 4.750 11.254 19.714 1.00 84.81 211 HIS A O 1
ATOM 1802 N N . ILE A 1 212 ? 3.793 10.036 18.094 1.00 76.19 212 ILE A N 1
ATOM 1803 C CA . ILE A 1 212 ? 3.078 11.157 17.467 1.00 76.19 212 ILE A CA 1
ATOM 1804 C C . ILE A 1 212 ? 1.863 11.549 18.301 1.00 76.19 212 ILE A C 1
ATOM 1806 O O . ILE A 1 212 ? 1.672 12.723 18.597 1.00 76.19 212 ILE A O 1
ATOM 1810 N N . THR A 1 213 ? 1.040 10.574 18.691 1.00 73.56 213 THR A N 1
ATOM 1811 C CA . THR A 1 213 ? -0.166 10.837 19.490 1.00 73.56 213 THR A CA 1
ATOM 1812 C C . THR A 1 213 ? 0.095 10.763 20.993 1.00 73.56 213 THR A C 1
ATOM 1814 O O . THR A 1 213 ? -0.757 11.164 21.775 1.00 73.56 213 THR A O 1
ATOM 1817 N N . SER A 1 214 ? 1.257 10.250 21.420 1.00 67.56 214 SER A N 1
ATOM 1818 C CA . SER A 1 214 ? 1.601 9.916 22.816 1.00 67.56 214 SER A CA 1
ATOM 1819 C C . SER A 1 214 ? 0.594 8.989 23.523 1.00 67.56 214 SER A C 1
ATOM 1821 O O . SER A 1 214 ? 0.724 8.718 24.718 1.00 67.56 214 SER A O 1
ATOM 1823 N N . GLU A 1 215 ? -0.379 8.448 22.787 1.00 74.38 215 GLU A N 1
ATOM 1824 C CA . GLU A 1 215 ? -1.401 7.541 23.289 1.00 74.38 215 GLU A CA 1
ATOM 1825 C C . GLU A 1 215 ? -0.900 6.095 23.280 1.00 74.38 215 GLU A C 1
ATOM 1827 O O . GLU A 1 215 ? -0.151 5.645 22.401 1.00 74.38 215 GLU A O 1
ATOM 1832 N N . THR A 1 216 ? -1.343 5.335 24.278 1.00 74.94 216 THR A N 1
ATOM 1833 C CA . THR A 1 216 ? -1.130 3.890 24.311 1.00 74.94 216 THR A CA 1
ATOM 1834 C C . THR A 1 216 ? -2.037 3.214 23.292 1.00 74.94 216 THR A C 1
ATOM 1836 O O . THR A 1 216 ? -3.262 3.303 23.383 1.00 74.94 216 THR A O 1
ATOM 1839 N N . VAL A 1 217 ? -1.437 2.494 22.347 1.00 76.94 217 VAL A N 1
ATOM 1840 C CA . VAL A 1 217 ? -2.159 1.772 21.300 1.00 76.94 217 VAL A CA 1
ATOM 1841 C C . VAL A 1 217 ? -2.589 0.417 21.855 1.00 76.94 217 VAL A C 1
ATOM 1843 O O . VAL A 1 217 ? -1.786 -0.508 21.950 1.00 76.94 217 VAL A O 1
ATOM 1846 N N . LEU A 1 218 ? -3.855 0.308 22.265 1.00 71.81 218 LEU A N 1
ATOM 1847 C CA . LEU A 1 218 ? -4.436 -0.950 22.761 1.00 71.81 218 LEU A CA 1
ATOM 1848 C C . LEU A 1 218 ? -5.112 -1.756 21.645 1.00 71.81 218 LEU A C 1
ATOM 1850 O O . LEU A 1 218 ? -5.125 -2.986 21.669 1.00 71.81 218 LEU A O 1
ATOM 1854 N N . ASN A 1 219 ? -5.651 -1.066 20.641 1.00 77.12 219 ASN A N 1
ATOM 1855 C CA . ASN A 1 219 ? -6.352 -1.697 19.532 1.00 77.12 219 ASN A CA 1
ATOM 1856 C C . ASN A 1 219 ? -5.340 -2.299 18.548 1.00 77.12 219 ASN A C 1
ATOM 1858 O O . ASN A 1 219 ? -4.536 -1.577 17.966 1.00 77.12 219 ASN A O 1
ATOM 1862 N N . GLY A 1 220 ? -5.399 -3.619 18.348 1.00 83.44 220 GLY A N 1
ATOM 1863 C CA . GLY A 1 220 ? -4.566 -4.330 17.370 1.00 83.44 220 GLY A CA 1
ATOM 1864 C C . GLY A 1 220 ? -3.331 -5.032 17.938 1.00 83.44 220 GLY A C 1
ATOM 1865 O O . GLY A 1 220 ? -2.583 -5.622 17.164 1.00 83.44 220 GLY A O 1
ATOM 1866 N N . VAL A 1 221 ? -3.107 -5.016 19.256 1.00 90.12 221 VAL A N 1
ATOM 1867 C CA . VAL A 1 221 ? -2.036 -5.813 19.880 1.00 90.12 221 VAL A CA 1
ATOM 1868 C C . VAL A 1 221 ? -2.441 -7.290 19.908 1.00 90.12 221 VAL A C 1
ATOM 1870 O O . VAL A 1 221 ? -3.499 -7.649 20.426 1.00 90.12 221 VAL A O 1
ATOM 1873 N N . GLN A 1 222 ? -1.612 -8.149 19.323 1.00 89.38 222 GLN A N 1
ATOM 1874 C CA . GLN A 1 222 ? -1.803 -9.595 19.265 1.00 89.38 222 GLN A CA 1
ATOM 1875 C C . GLN A 1 222 ? -1.237 -10.302 20.507 1.00 89.38 222 GLN A C 1
ATOM 1877 O O . GLN A 1 222 ? -0.512 -9.718 21.312 1.00 89.38 222 GLN A O 1
ATOM 1882 N N . ARG A 1 223 ? -1.570 -11.592 20.668 1.00 83.69 223 ARG A N 1
ATOM 1883 C CA . ARG A 1 223 ?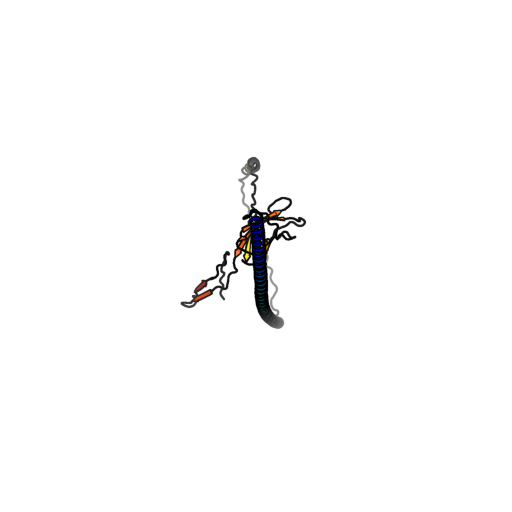 -1.124 -12.420 21.808 1.00 83.69 223 ARG A CA 1
ATOM 1884 C C . ARG A 1 223 ? 0.391 -12.631 21.856 1.00 83.69 223 ARG A C 1
ATOM 1886 O O . ARG A 1 223 ? 0.930 -12.845 22.931 1.00 83.69 223 ARG A O 1
ATOM 1893 N N . ASP A 1 224 ? 1.052 -12.573 20.706 1.00 86.00 224 ASP A N 1
ATOM 1894 C CA . ASP A 1 224 ? 2.511 -12.645 20.556 1.00 86.00 224 ASP A CA 1
ATOM 1895 C C . ASP A 1 224 ? 3.208 -11.298 20.850 1.00 86.00 224 ASP A C 1
ATOM 1897 O O . ASP A 1 224 ? 4.426 -11.195 20.751 1.00 86.00 224 ASP A O 1
ATOM 1901 N N . GLY A 1 225 ? 2.441 -10.254 21.185 1.00 88.81 225 GLY A N 1
ATOM 1902 C CA . GLY A 1 225 ? 2.928 -8.898 21.423 1.00 88.81 225 GLY A CA 1
ATOM 1903 C C . GLY A 1 225 ? 3.138 -8.056 20.163 1.00 88.81 225 GLY A C 1
ATOM 1904 O O . GLY A 1 225 ? 3.530 -6.891 20.269 1.00 88.81 225 GLY A O 1
ATOM 1905 N N . SER A 1 226 ? 2.845 -8.586 18.977 1.00 92.06 226 SER A N 1
ATOM 1906 C CA . SER A 1 226 ? 2.908 -7.825 17.729 1.00 92.06 226 SER A CA 1
ATOM 1907 C C . SER A 1 226 ? 1.762 -6.809 17.641 1.00 92.06 226 SER A C 1
ATOM 1909 O O . SER A 1 226 ? 0.631 -7.109 18.017 1.00 92.06 226 SER A O 1
ATOM 1911 N N . LEU A 1 227 ? 2.016 -5.614 17.102 1.00 93.50 227 LEU A N 1
ATOM 1912 C CA . LEU A 1 227 ? 0.979 -4.608 16.839 1.00 93.50 227 LEU A CA 1
ATOM 1913 C C . LEU A 1 227 ? 0.521 -4.675 15.380 1.00 93.50 227 LEU A C 1
ATOM 1915 O O . LEU A 1 227 ? 1.330 -4.546 14.465 1.00 93.50 227 LEU A O 1
ATOM 1919 N N . VAL A 1 228 ? -0.783 -4.837 15.162 1.00 94.31 228 VAL A N 1
ATOM 1920 C CA . VAL A 1 228 ? -1.412 -4.850 13.837 1.00 94.31 228 VAL A CA 1
ATOM 1921 C C . VAL A 1 228 ? -2.103 -3.521 13.575 1.00 94.31 228 VAL A C 1
ATOM 1923 O O . VAL A 1 228 ? -3.090 -3.175 14.222 1.00 94.31 228 VAL A O 1
ATOM 1926 N N . LEU A 1 229 ? -1.621 -2.810 12.563 1.00 93.06 229 LEU A N 1
ATOM 1927 C CA . LEU A 1 229 ? -2.236 -1.598 12.040 1.00 93.06 229 LEU A CA 1
ATOM 1928 C C . LEU A 1 229 ? -3.105 -1.967 10.838 1.00 93.06 229 LEU A C 1
ATOM 1930 O O . LEU A 1 229 ? -2.624 -2.580 9.884 1.00 93.06 229 LEU A O 1
ATOM 1934 N N . GLN A 1 230 ? -4.388 -1.613 10.883 1.00 93.56 230 GLN A N 1
ATOM 1935 C CA . GLN A 1 230 ? -5.315 -1.845 9.773 1.00 93.56 230 GLN A CA 1
ATOM 1936 C C . GLN A 1 230 ? -5.416 -0.615 8.875 1.00 93.56 230 GLN A C 1
ATOM 1938 O O . GLN A 1 230 ? -5.331 0.513 9.364 1.00 93.56 230 GLN A O 1
ATOM 1943 N N . ASN A 1 231 ? -5.660 -0.850 7.583 1.00 93.50 231 ASN A N 1
ATOM 1944 C CA . ASN A 1 231 ? -5.847 0.185 6.563 1.00 93.50 231 ASN A CA 1
ATOM 1945 C C . ASN A 1 231 ? -4.700 1.208 6.558 1.00 93.50 231 ASN A C 1
ATOM 1947 O O . ASN A 1 231 ? -4.895 2.381 6.879 1.00 93.50 231 ASN A O 1
ATOM 1951 N N . ALA A 1 232 ? -3.507 0.733 6.190 1.00 93.50 232 ALA A N 1
ATOM 1952 C CA . ALA A 1 232 ? -2.263 1.489 6.226 1.00 93.50 232 ALA A CA 1
ATOM 1953 C C . ALA A 1 232 ? -2.402 2.845 5.525 1.00 93.50 232 ALA A C 1
ATOM 1955 O O . ALA A 1 232 ? -2.557 2.916 4.303 1.00 93.50 232 ALA A O 1
ATOM 1956 N N . SER A 1 233 ? -2.322 3.923 6.296 1.00 94.06 233 SER A N 1
ATOM 1957 C CA . SER A 1 233 ? -2.462 5.293 5.802 1.00 94.06 233 SER A CA 1
ATOM 1958 C C . SER A 1 233 ? -1.365 6.188 6.360 1.00 94.06 233 SER A C 1
ATOM 1960 O O . SER A 1 233 ? -0.742 5.868 7.368 1.00 94.06 233 SER A O 1
ATOM 1962 N N . LEU A 1 234 ? -1.153 7.342 5.728 1.00 92.50 234 LEU A N 1
ATOM 1963 C CA . LEU A 1 234 ? -0.121 8.299 6.140 1.00 92.50 234 LEU A CA 1
ATOM 1964 C C . LEU A 1 234 ? -0.273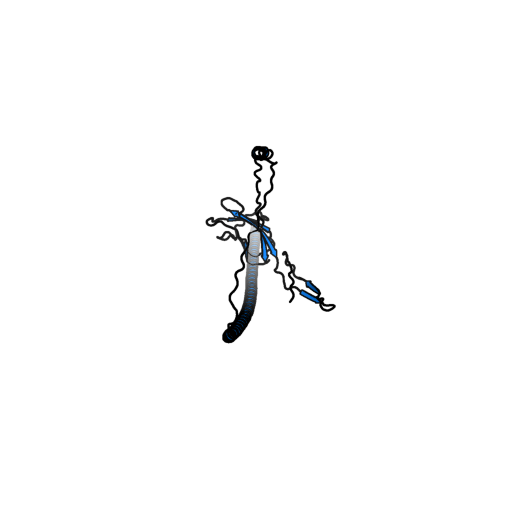 8.788 7.584 1.00 92.50 234 LEU A C 1
ATOM 1966 O O . LEU A 1 234 ? 0.717 9.146 8.203 1.00 92.50 234 LEU A O 1
ATOM 1970 N N . ALA A 1 235 ? -1.483 8.743 8.145 1.00 89.94 235 ALA A N 1
ATOM 1971 C CA . ALA A 1 235 ? -1.722 9.090 9.544 1.00 89.94 235 ALA A CA 1
ATOM 1972 C C . ALA A 1 235 ? -1.058 8.118 10.542 1.00 89.94 235 ALA A C 1
ATOM 1974 O O . ALA A 1 235 ? -0.929 8.441 11.718 1.00 89.94 235 ALA A O 1
ATOM 1975 N N . GLN A 1 236 ? -0.665 6.924 10.091 1.00 90.56 236 GLN A N 1
ATOM 1976 C CA . GLN A 1 236 ? -0.013 5.898 10.909 1.00 90.56 236 GLN A CA 1
ATOM 1977 C C . GLN A 1 236 ? 1.513 5.873 10.729 1.00 90.56 236 GLN A C 1
ATOM 1979 O O . GLN A 1 236 ? 2.188 5.122 11.430 1.00 90.56 236 GLN A O 1
ATOM 1984 N N . GLU A 1 237 ? 2.072 6.645 9.798 1.00 92.50 237 GLU A N 1
ATOM 1985 C CA . GLU A 1 237 ? 3.524 6.809 9.670 1.00 92.50 237 GLU A CA 1
ATOM 1986 C C . GLU A 1 237 ? 4.066 7.495 10.926 1.00 92.50 237 GLU A C 1
ATOM 1988 O O . GLU A 1 237 ? 3.469 8.455 11.399 1.00 92.50 237 GLU A O 1
ATOM 1993 N N . GLY A 1 238 ? 5.162 6.991 11.498 1.00 92.31 238 GLY A N 1
ATOM 1994 C CA . GLY A 1 238 ? 5.647 7.504 12.776 1.00 92.31 238 GLY A CA 1
ATOM 1995 C C . GLY A 1 238 ? 6.544 6.562 13.555 1.00 92.31 238 GLY A C 1
ATOM 1996 O O . GLY A 1 238 ? 6.960 5.510 13.069 1.00 92.31 238 GLY A O 1
ATOM 1997 N N . GLU A 1 239 ? 6.847 6.964 14.786 1.00 93.44 239 GLU A N 1
ATOM 1998 C CA . GLU A 1 239 ? 7.655 6.178 15.708 1.00 93.44 239 GLU A CA 1
ATOM 1999 C C . GLU A 1 239 ? 6.779 5.461 16.738 1.00 93.44 239 GLU A C 1
ATOM 2001 O O . GLU A 1 239 ? 5.925 6.057 17.398 1.00 93.44 239 GLU A O 1
ATOM 2006 N N . TYR A 1 240 ? 7.020 4.163 16.871 1.00 93.81 240 TYR A N 1
ATOM 2007 C CA . TYR A 1 240 ? 6.317 3.252 17.754 1.00 93.81 240 TYR A CA 1
ATOM 2008 C C . TYR A 1 240 ? 7.301 2.665 18.755 1.00 93.81 240 TYR A C 1
ATOM 2010 O O . TYR A 1 240 ? 8.367 2.184 18.369 1.00 93.81 240 TYR A O 1
ATOM 2018 N N . SER A 1 241 ? 6.931 2.651 20.030 1.00 93.00 241 SER A N 1
ATOM 2019 C CA . SER A 1 241 ? 7.699 1.985 21.077 1.00 93.00 241 SER A CA 1
ATOM 2020 C C . SER A 1 241 ? 6.897 0.839 21.685 1.00 93.00 241 SER A C 1
ATOM 2022 O O . SER A 1 241 ? 5.758 1.012 22.121 1.00 93.00 241 SER A O 1
ATOM 2024 N N . CYS A 1 242 ? 7.498 -0.350 21.697 1.00 91.94 242 CYS A N 1
ATOM 2025 C CA . CYS A 1 242 ? 7.009 -1.496 22.447 1.00 91.94 242 CYS A CA 1
ATOM 2026 C C . CYS A 1 242 ? 7.671 -1.497 23.822 1.00 91.94 242 CYS A C 1
ATOM 2028 O O . CYS A 1 242 ? 8.899 -1.461 23.919 1.00 91.94 242 CYS A O 1
ATOM 2030 N N . GLN A 1 243 ? 6.864 -1.538 24.874 1.00 90.81 243 GLN A N 1
ATOM 2031 C CA . GLN A 1 243 ? 7.308 -1.532 26.262 1.00 90.81 243 GLN A CA 1
ATOM 2032 C C . GLN A 1 243 ? 6.858 -2.815 26.963 1.00 90.81 243 GLN A C 1
ATOM 2034 O O . GLN A 1 243 ? 5.744 -3.294 26.736 1.00 90.81 243 GLN A O 1
ATOM 2039 N N . ASP A 1 244 ? 7.704 -3.357 27.834 1.00 88.69 244 ASP A N 1
ATOM 2040 C CA . ASP A 1 244 ? 7.325 -4.427 28.757 1.00 88.69 244 ASP A CA 1
ATOM 2041 C C . ASP A 1 244 ? 6.235 -3.894 29.703 1.00 88.69 244 ASP A C 1
ATOM 2043 O O . ASP A 1 244 ? 6.384 -2.833 30.315 1.00 88.69 244 ASP A O 1
ATOM 2047 N N . GLY A 1 245 ? 5.105 -4.599 29.798 1.00 85.19 245 GLY A N 1
ATOM 2048 C CA . GLY A 1 245 ? 3.960 -4.158 30.594 1.00 85.19 245 GLY A CA 1
ATOM 2049 C C . GLY A 1 245 ? 4.196 -4.166 32.107 1.00 85.19 245 GLY A C 1
ATOM 2050 O O . GLY A 1 245 ? 3.467 -3.483 32.821 1.00 85.19 245 GLY A O 1
ATOM 2051 N N . THR A 1 246 ? 5.202 -4.903 32.586 1.00 85.50 246 THR A N 1
ATOM 2052 C CA . THR A 1 246 ? 5.552 -5.029 34.008 1.00 85.50 246 THR A CA 1
ATOM 2053 C C . THR A 1 246 ? 6.640 -4.037 34.399 1.00 85.50 246 THR A C 1
ATOM 2055 O O . THR A 1 246 ? 6.499 -3.324 35.388 1.00 85.50 246 THR A O 1
ATOM 2058 N N . THR A 1 247 ? 7.734 -3.986 33.633 1.00 86.19 247 THR A N 1
ATOM 2059 C CA . THR A 1 247 ? 8.899 -3.150 33.973 1.00 86.19 247 THR A CA 1
ATOM 2060 C C . THR A 1 247 ? 8.818 -1.746 33.379 1.00 86.19 247 THR A C 1
ATOM 2062 O O . THR A 1 247 ? 9.532 -0.852 33.825 1.00 86.19 247 THR A O 1
ATOM 2065 N N . GLY A 1 248 ? 7.984 -1.539 32.354 1.00 85.94 248 GLY A N 1
ATOM 2066 C CA . GLY A 1 248 ? 7.941 -0.296 31.583 1.00 85.94 248 GLY A CA 1
ATOM 2067 C C . GLY A 1 248 ? 9.171 -0.073 30.696 1.00 85.94 248 GLY A C 1
ATOM 2068 O O . GLY A 1 248 ? 9.277 0.974 30.055 1.00 85.94 248 GLY A O 1
ATOM 2069 N N . GLN A 1 249 ? 10.097 -1.037 30.638 1.00 87.69 249 GLN A N 1
ATOM 2070 C CA . GLN A 1 249 ? 11.290 -0.958 29.802 1.00 87.69 249 GLN A CA 1
ATOM 2071 C C . GLN A 1 249 ? 10.894 -0.984 28.324 1.00 87.69 249 GLN A C 1
ATOM 2073 O O . GLN A 1 249 ? 10.058 -1.787 27.917 1.00 87.69 249 GLN A O 1
ATOM 2078 N N . THR A 1 250 ? 11.501 -0.119 27.509 1.00 89.88 250 THR A N 1
ATOM 2079 C CA . THR A 1 250 ? 11.333 -0.197 26.050 1.00 89.88 250 THR A CA 1
ATOM 2080 C C . THR A 1 250 ? 12.106 -1.409 25.536 1.00 89.88 250 THR A C 1
ATOM 2082 O O . THR A 1 250 ? 13.283 -1.548 25.838 1.00 89.88 250 THR A O 1
ATOM 2085 N N . LEU A 1 251 ? 11.402 -2.300 24.837 1.00 90.62 251 LEU A N 1
ATOM 2086 C CA . LEU A 1 251 ? 11.932 -3.530 24.236 1.00 90.62 251 LEU A CA 1
ATOM 2087 C C . LEU A 1 251 ? 12.273 -3.345 22.750 1.00 90.62 251 LEU A C 1
ATOM 2089 O O . LEU A 1 251 ? 12.994 -4.144 22.152 1.00 90.62 251 LEU A O 1
ATOM 2093 N N . ARG A 1 252 ? 11.614 -2.378 22.096 1.00 91.56 252 ARG A N 1
ATOM 2094 C CA . ARG A 1 252 ? 11.798 -2.072 20.677 1.00 91.56 252 ARG A CA 1
ATOM 2095 C C . ARG A 1 252 ? 11.261 -0.691 20.347 1.00 91.56 252 ARG A C 1
ATOM 2097 O O . ARG A 1 252 ? 10.149 -0.344 20.740 1.00 91.56 252 ARG A O 1
ATOM 2104 N N . ARG A 1 253 ? 12.003 0.041 19.521 1.00 93.88 253 ARG A N 1
ATOM 2105 C CA . ARG A 1 253 ? 11.568 1.279 18.875 1.00 93.88 253 ARG A CA 1
ATOM 2106 C C . ARG A 1 253 ? 11.575 1.097 17.364 1.00 93.88 253 ARG A C 1
ATOM 2108 O O . ARG A 1 253 ? 12.565 0.626 16.811 1.00 93.88 253 ARG A O 1
ATOM 2115 N N . ILE A 1 254 ? 10.472 1.426 16.702 1.00 95.25 254 ILE A N 1
ATOM 2116 C CA . ILE A 1 254 ? 10.282 1.233 15.263 1.00 95.25 254 ILE A CA 1
ATOM 2117 C C . ILE A 1 254 ? 9.852 2.548 14.636 1.00 95.25 254 ILE A C 1
ATOM 2119 O O . ILE A 1 254 ? 8.855 3.128 15.051 1.00 95.25 254 ILE A O 1
ATOM 2123 N N . ARG A 1 255 ? 10.552 2.980 13.590 1.00 95.19 255 ARG A N 1
ATOM 2124 C CA . ARG A 1 255 ? 10.111 4.056 12.705 1.00 95.19 255 ARG A CA 1
ATOM 2125 C C . ARG A 1 255 ? 9.444 3.445 11.480 1.00 95.19 255 ARG A C 1
ATOM 2127 O O . ARG A 1 255 ? 10.124 2.915 10.602 1.00 95.19 255 ARG A O 1
ATOM 2134 N N . LEU A 1 256 ? 8.117 3.499 11.449 1.00 95.50 256 LEU A N 1
ATOM 2135 C CA . LEU A 1 256 ? 7.303 3.006 10.345 1.00 95.50 256 LEU A CA 1
ATOM 2136 C C . LEU A 1 256 ? 7.199 4.080 9.263 1.00 95.50 256 LEU A C 1
ATOM 2138 O O . LEU A 1 256 ? 6.709 5.169 9.549 1.00 95.50 256 LEU A O 1
ATOM 2142 N N . GLN A 1 257 ? 7.592 3.752 8.033 1.00 95.94 257 GLN A N 1
ATOM 2143 C CA . GLN A 1 257 ? 7.413 4.599 6.853 1.00 95.94 257 GLN A CA 1
ATOM 2144 C C . GLN A 1 257 ? 6.566 3.885 5.802 1.00 95.94 257 GLN A C 1
ATOM 2146 O O . GLN A 1 257 ? 6.759 2.697 5.522 1.00 95.94 257 GLN A O 1
ATOM 2151 N N . LEU A 1 258 ? 5.621 4.619 5.216 1.00 96.06 258 LEU A N 1
ATOM 2152 C CA . LEU A 1 258 ? 4.681 4.079 4.241 1.00 96.06 258 LEU A CA 1
ATOM 2153 C C . LEU A 1 258 ? 4.906 4.685 2.859 1.00 96.06 258 LEU A C 1
ATOM 2155 O O . LEU A 1 258 ? 4.978 5.906 2.690 1.00 96.06 258 LEU A O 1
ATOM 2159 N N . GLY A 1 259 ? 4.931 3.817 1.854 1.00 96.12 259 GLY A N 1
ATOM 2160 C CA . GLY A 1 259 ? 5.010 4.244 0.465 1.00 96.12 259 GLY A CA 1
ATOM 2161 C C . GLY A 1 259 ? 4.644 3.151 -0.523 1.00 96.12 259 GLY A C 1
ATOM 2162 O O . GLY A 1 259 ? 4.001 2.157 -0.176 1.00 96.12 259 GLY A O 1
ATOM 2163 N N . TYR A 1 260 ? 5.001 3.361 -1.779 1.00 94.75 260 TYR A N 1
ATOM 2164 C CA . TYR A 1 260 ? 4.631 2.495 -2.886 1.00 94.75 260 TYR A CA 1
ATOM 2165 C C . TYR A 1 260 ? 5.824 1.649 -3.333 1.00 94.75 260 TYR A C 1
ATOM 2167 O O . TYR A 1 260 ? 6.960 2.123 -3.307 1.00 94.75 260 TYR A O 1
ATOM 2175 N N . PRO A 1 261 ? 5.595 0.389 -3.742 1.00 92.62 261 PRO A N 1
ATOM 2176 C CA . PRO A 1 261 ? 6.651 -0.395 -4.364 1.00 92.62 261 PRO A CA 1
ATOM 2177 C C . PRO A 1 261 ? 7.096 0.276 -5.676 1.00 92.62 261 PRO A C 1
ATOM 2179 O O . PRO A 1 261 ? 6.243 0.827 -6.376 1.00 92.62 261 PRO A O 1
ATOM 2182 N N . PRO A 1 262 ? 8.392 0.217 -6.026 1.00 92.38 262 PRO A N 1
ATOM 2183 C CA . PRO A 1 262 ? 8.875 0.758 -7.290 1.00 92.38 262 PRO A CA 1
ATOM 2184 C C . PRO A 1 262 ? 8.225 0.028 -8.469 1.00 92.38 262 PRO A C 1
ATOM 2186 O O . PRO A 1 262 ? 8.163 -1.204 -8.490 1.00 92.38 262 PRO A O 1
ATOM 2189 N N . GLU A 1 263 ? 7.737 0.792 -9.445 1.00 91.56 263 GLU A N 1
ATOM 2190 C CA . GLU A 1 263 ? 7.218 0.251 -10.699 1.00 91.56 263 GLU A CA 1
ATOM 2191 C C . GLU A 1 263 ? 8.360 -0.074 -11.678 1.00 91.56 263 GLU A C 1
ATOM 2193 O O . GLU A 1 263 ? 9.545 0.163 -11.420 1.00 91.56 263 GLU A O 1
ATOM 2198 N N . LYS A 1 264 ? 8.009 -0.682 -12.812 1.00 91.69 264 LYS A N 1
ATOM 2199 C CA . LYS A 1 264 ? 8.952 -0.983 -13.880 1.00 91.69 264 LYS A CA 1
ATOM 2200 C C . LYS A 1 264 ? 9.599 0.307 -14.390 1.00 91.69 264 LYS A C 1
ATOM 2202 O O . LYS A 1 264 ? 8.921 1.236 -14.812 1.00 91.69 264 LYS A O 1
ATOM 2207 N N . LEU A 1 265 ? 10.927 0.305 -14.402 1.00 93.38 265 LEU A N 1
ATOM 2208 C CA . LEU A 1 265 ? 11.739 1.389 -14.940 1.00 93.38 265 LEU A CA 1
ATOM 2209 C C . LEU A 1 265 ? 11.570 1.507 -16.455 1.00 93.38 265 LEU A C 1
ATOM 2211 O O . LEU A 1 265 ? 11.567 0.498 -17.168 1.00 93.38 265 LEU A O 1
ATOM 2215 N N . SER A 1 266 ? 11.522 2.742 -16.946 1.00 94.50 266 SER A N 1
ATOM 2216 C CA . SER A 1 266 ? 11.680 3.031 -18.367 1.00 94.50 266 SER A CA 1
ATOM 2217 C C . SER A 1 266 ? 13.170 3.123 -18.668 1.00 94.50 266 SER A C 1
ATOM 2219 O O . SER A 1 266 ? 13.847 4.024 -18.180 1.00 94.50 266 SER A O 1
ATOM 2221 N N . ILE A 1 267 ? 13.701 2.147 -19.405 1.00 94.44 267 ILE A N 1
ATOM 2222 C CA . ILE A 1 267 ? 15.127 2.055 -19.733 1.00 94.44 267 ILE A CA 1
ATOM 2223 C C . ILE A 1 267 ? 15.309 2.427 -21.201 1.00 94.44 267 ILE A C 1
ATOM 2225 O O . ILE A 1 267 ? 14.701 1.818 -22.082 1.00 94.44 267 ILE A O 1
ATOM 2229 N N . HIS A 1 268 ? 16.187 3.388 -21.466 1.00 94.50 268 HIS A N 1
ATOM 2230 C CA . HIS A 1 268 ? 16.565 3.804 -22.808 1.00 94.50 2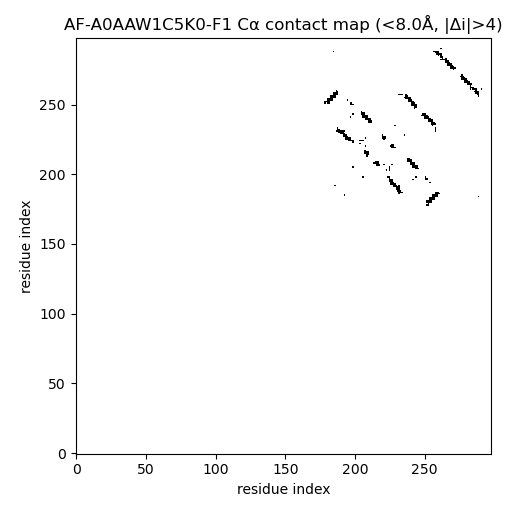68 HIS A CA 1
ATOM 2231 C C . HIS A 1 268 ? 18.072 3.648 -22.997 1.00 94.50 268 HIS A C 1
ATOM 2233 O O . HIS A 1 268 ? 18.861 4.302 -22.317 1.00 94.50 268 HIS A O 1
ATOM 2239 N N . CYS A 1 269 ? 18.469 2.803 -23.943 1.00 93.94 269 CYS A N 1
ATOM 2240 C CA . CYS A 1 269 ? 19.866 2.592 -24.298 1.00 93.94 269 CYS A CA 1
ATOM 2241 C C . CYS A 1 269 ? 20.145 3.124 -25.699 1.00 93.94 269 CYS A C 1
ATOM 2243 O O . CYS A 1 269 ? 19.371 2.897 -26.628 1.00 93.94 269 CYS A O 1
ATOM 2245 N N . ARG A 1 270 ? 21.285 3.789 -25.857 1.00 94.38 270 ARG A N 1
ATOM 2246 C CA . ARG A 1 270 ? 21.793 4.269 -27.141 1.00 94.38 270 ARG A CA 1
ATOM 2247 C C . ARG A 1 270 ? 23.265 3.923 -27.293 1.00 94.38 270 ARG A C 1
ATOM 2249 O O . ARG A 1 270 ? 24.010 3.892 -26.316 1.00 94.38 270 ARG A O 1
ATOM 2256 N N . SER A 1 271 ? 23.691 3.709 -28.529 1.00 95.25 271 SER A N 1
ATOM 2257 C CA . SER A 1 271 ? 25.096 3.531 -28.883 1.00 95.25 271 SER A CA 1
ATOM 2258 C C . SER A 1 271 ? 25.427 4.485 -30.020 1.00 95.25 271 SER A C 1
ATOM 2260 O O . SER A 1 271 ? 24.664 4.598 -30.975 1.00 95.25 271 SER A O 1
ATOM 2262 N N . ILE A 1 272 ? 26.532 5.212 -29.879 1.00 87.62 272 ILE A N 1
ATOM 2263 C CA . ILE A 1 272 ? 27.051 6.097 -30.931 1.00 87.62 272 ILE A CA 1
ATOM 2264 C C . ILE A 1 272 ? 28.110 5.345 -31.755 1.00 87.62 272 ILE A C 1
ATOM 2266 O O . ILE A 1 272 ? 28.255 5.585 -32.948 1.00 87.62 272 ILE A O 1
ATOM 2270 N N . SER A 1 273 ? 28.814 4.395 -31.135 1.00 87.19 273 SER A N 1
ATOM 2271 C CA . SER A 1 273 ? 29.777 3.502 -31.778 1.00 87.19 273 SER A CA 1
ATOM 2272 C C . SER A 1 273 ? 30.017 2.261 -30.912 1.00 87.19 273 SER A C 1
ATOM 2274 O O . SER A 1 273 ? 29.904 2.315 -29.687 1.00 87.19 273 SER A O 1
ATOM 2276 N N . TYR A 1 274 ? 30.355 1.131 -31.536 1.00 82.38 274 TYR A N 1
ATOM 2277 C CA . TYR A 1 274 ? 30.704 -0.099 -30.820 1.00 82.38 274 TYR A CA 1
ATOM 2278 C C . TYR A 1 274 ? 32.102 0.015 -30.179 1.00 82.38 274 TYR A C 1
ATOM 2280 O O . TYR A 1 274 ? 33.012 0.511 -30.848 1.00 82.38 274 TYR A O 1
ATOM 2288 N N . PRO A 1 275 ? 32.314 -0.454 -28.928 1.00 84.69 275 PRO A N 1
ATOM 2289 C CA . PRO A 1 275 ? 31.380 -1.162 -28.035 1.00 84.69 275 PRO A CA 1
ATOM 2290 C C . PRO A 1 275 ? 30.637 -0.261 -27.024 1.00 84.69 275 PRO A C 1
ATOM 2292 O O . PRO A 1 275 ? 30.067 -0.757 -26.054 1.00 84.69 275 PRO A O 1
ATOM 2295 N N . SER A 1 276 ? 30.641 1.059 -27.207 1.00 88.94 276 SER A N 1
ATOM 2296 C CA . SER A 1 276 ? 30.090 2.017 -26.244 1.00 88.94 276 SER A CA 1
ATOM 2297 C C . SER A 1 276 ? 28.560 2.042 -26.261 1.00 88.94 276 SER A C 1
ATOM 2299 O O . SER A 1 276 ? 27.934 2.551 -27.195 1.00 88.94 276 SER A O 1
ATOM 2301 N N . VAL A 1 277 ? 27.950 1.544 -25.185 1.00 91.56 277 VAL A N 1
ATOM 2302 C CA . VAL A 1 277 ? 26.502 1.601 -24.949 1.00 91.56 277 VAL A CA 1
ATOM 2303 C C . VAL A 1 277 ? 26.233 2.463 -23.721 1.00 91.56 277 VAL A C 1
ATOM 2305 O O . VAL A 1 277 ? 26.783 2.223 -22.650 1.00 91.56 277 VAL A O 1
ATOM 2308 N N . ASN A 1 278 ? 25.380 3.471 -23.875 1.00 93.25 278 ASN A N 1
ATOM 2309 C CA . ASN A 1 278 ? 24.933 4.335 -22.793 1.00 93.25 278 ASN A CA 1
ATOM 2310 C C . ASN A 1 278 ? 23.451 4.075 -22.527 1.00 93.25 278 ASN A C 1
ATOM 2312 O O . ASN A 1 278 ? 22.623 4.271 -23.418 1.00 93.25 278 ASN A O 1
ATOM 2316 N N . CYS A 1 279 ? 23.129 3.645 -21.312 1.00 93.00 279 CYS A N 1
ATOM 2317 C CA . CYS A 1 279 ? 21.763 3.417 -20.869 1.00 93.00 279 CYS A CA 1
ATOM 2318 C C . CYS A 1 279 ? 21.390 4.438 -19.799 1.00 93.00 279 CYS A C 1
ATOM 2320 O O . CYS A 1 279 ? 22.100 4.601 -18.810 1.00 93.00 279 CYS A O 1
ATOM 2322 N N . ALA A 1 280 ? 20.249 5.083 -19.987 1.00 94.12 280 ALA A N 1
ATOM 2323 C CA . ALA A 1 280 ? 19.589 5.906 -18.992 1.00 94.12 280 ALA A CA 1
ATOM 2324 C C . ALA A 1 280 ? 18.288 5.227 -18.563 1.00 94.12 280 ALA A C 1
ATOM 2326 O O . ALA A 1 280 ? 17.723 4.413 -19.300 1.00 94.12 280 ALA A O 1
ATOM 2327 N N . TRP A 1 281 ? 17.807 5.563 -17.374 1.00 93.75 281 TRP A N 1
ATOM 2328 C CA . TRP A 1 281 ? 16.534 5.063 -16.879 1.00 93.75 281 TRP A CA 1
ATOM 2329 C C . TRP A 1 281 ? 15.770 6.139 -16.123 1.00 93.75 281 TRP A C 1
ATOM 2331 O O . TRP A 1 281 ? 16.364 7.028 -15.512 1.00 93.75 281 TRP A O 1
ATOM 2341 N N . THR A 1 282 ? 14.446 6.032 -16.146 1.00 92.81 282 THR A N 1
ATOM 2342 C CA . THR A 1 282 ? 13.538 6.875 -15.370 1.00 92.81 282 THR A CA 1
ATOM 2343 C C . THR A 1 282 ? 12.565 6.009 -14.574 1.00 92.81 282 THR A C 1
ATOM 2345 O O . THR A 1 282 ? 12.072 4.983 -15.054 1.00 92.81 282 THR A O 1
ATOM 2348 N N . LEU A 1 283 ? 12.311 6.419 -13.329 1.00 93.31 283 LEU A N 1
ATOM 2349 C CA . LEU A 1 283 ? 11.242 5.894 -12.485 1.00 93.31 283 LEU A CA 1
ATOM 2350 C C . LEU A 1 283 ? 10.161 6.972 -12.400 1.00 93.31 283 LEU A C 1
ATOM 2352 O O . LEU A 1 283 ? 10.367 7.993 -11.754 1.00 93.31 283 LEU A O 1
ATOM 2356 N N . GLU A 1 284 ? 9.043 6.768 -13.090 1.00 87.88 284 GLU A N 1
ATOM 2357 C CA . GLU A 1 284 ? 7.963 7.765 -13.156 1.00 87.88 284 GLU A CA 1
ATOM 2358 C C . GLU A 1 284 ? 7.128 7.811 -11.868 1.00 87.88 284 GLU A C 1
ATOM 2360 O O . GLU A 1 284 ? 6.511 8.826 -11.552 1.00 87.88 284 GLU A O 1
ATOM 2365 N N . THR A 1 285 ? 7.126 6.724 -11.096 1.00 88.31 285 THR A N 1
ATOM 2366 C CA . THR A 1 285 ? 6.372 6.620 -9.847 1.00 88.31 285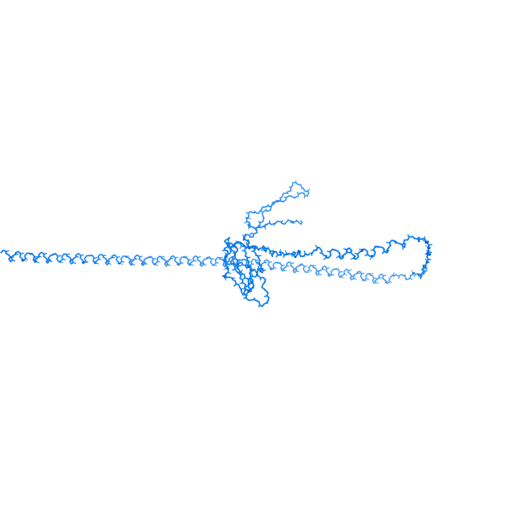 THR A CA 1
ATOM 2367 C C . THR A 1 285 ? 7.167 7.138 -8.654 1.00 88.31 285 THR A C 1
ATOM 2369 O O . THR A 1 285 ? 8.236 6.604 -8.349 1.00 88.31 285 THR A O 1
ATOM 2372 N N . ASP A 1 286 ? 6.598 8.084 -7.907 1.00 89.75 286 ASP A N 1
ATOM 2373 C CA . ASP A 1 286 ? 7.096 8.430 -6.575 1.00 89.75 286 ASP A CA 1
ATOM 2374 C C . ASP A 1 286 ? 6.785 7.297 -5.586 1.00 89.75 286 ASP A C 1
ATOM 2376 O O . ASP A 1 286 ? 5.635 7.052 -5.210 1.00 89.75 286 ASP A O 1
ATOM 2380 N N . THR A 1 287 ? 7.828 6.584 -5.165 1.00 92.88 287 THR A N 1
ATOM 2381 C CA . THR A 1 287 ? 7.716 5.493 -4.193 1.00 92.88 287 THR A CA 1
ATOM 2382 C C . THR A 1 287 ? 7.519 6.005 -2.774 1.00 92.88 287 THR A C 1
ATOM 2384 O O . THR A 1 287 ? 7.069 5.243 -1.920 1.00 92.88 287 THR A O 1
ATOM 2387 N N . ARG A 1 288 ? 7.854 7.272 -2.490 1.00 93.88 288 ARG A N 1
ATOM 2388 C CA . ARG A 1 288 ? 7.961 7.843 -1.138 1.00 93.88 288 ARG A CA 1
ATOM 2389 C C . ARG A 1 288 ? 8.847 7.049 -0.170 1.00 93.88 288 ARG A C 1
ATOM 2391 O O . ARG A 1 288 ? 8.758 7.232 1.043 1.00 93.88 288 ARG A O 1
ATOM 2398 N N . LEU A 1 289 ? 9.681 6.149 -0.681 1.00 93.94 289 LEU A N 1
ATOM 2399 C CA . LEU A 1 289 ? 10.580 5.312 0.102 1.00 93.94 289 LEU A CA 1
ATOM 2400 C C . LEU A 1 289 ? 12.001 5.440 -0.452 1.00 93.94 289 LEU A C 1
ATOM 2402 O O . LEU A 1 289 ? 12.169 5.649 -1.659 1.00 93.94 289 LEU A O 1
ATOM 2406 N N . PRO A 1 290 ? 13.039 5.277 0.388 1.00 93.56 290 PRO A N 1
ATOM 2407 C CA . PRO A 1 290 ? 14.414 5.217 -0.092 1.00 93.56 290 PRO A CA 1
ATOM 2408 C C . PRO A 1 290 ? 14.549 4.143 -1.179 1.00 93.56 290 PRO A C 1
ATOM 2410 O O . PRO A 1 290 ? 14.325 2.961 -0.927 1.00 93.56 290 PRO A O 1
ATOM 2413 N N . THR A 1 291 ? 14.870 4.568 -2.401 1.00 91.81 291 THR A N 1
ATOM 2414 C CA . THR A 1 291 ? 14.909 3.700 -3.584 1.00 91.81 291 THR A CA 1
ATOM 2415 C C . THR A 1 291 ? 16.313 3.714 -4.172 1.00 91.81 291 THR A C 1
ATOM 2417 O O . THR A 1 291 ? 16.887 4.779 -4.389 1.00 91.81 291 THR A O 1
ATOM 2420 N N . SER A 1 292 ? 16.869 2.531 -4.427 1.00 92.94 292 SER A N 1
ATOM 2421 C CA . SER A 1 292 ? 18.176 2.345 -5.057 1.00 92.94 292 SER A CA 1
ATOM 2422 C C . SER A 1 292 ? 18.042 1.521 -6.336 1.00 92.94 292 SER A C 1
ATOM 2424 O O . SER A 1 292 ? 17.111 0.729 -6.494 1.00 92.94 292 SER A O 1
ATOM 2426 N N . PHE A 1 293 ? 18.972 1.721 -7.268 1.00 92.00 293 PHE A N 1
ATOM 2427 C CA . PHE A 1 293 ? 18.967 1.066 -8.573 1.00 92.00 293 PHE A CA 1
ATOM 2428 C C . PHE A 1 293 ? 20.217 0.207 -8.735 1.00 92.00 293 PHE A C 1
ATOM 2430 O O . PHE A 1 293 ? 21.320 0.640 -8.404 1.00 92.00 293 PHE A O 1
ATOM 2437 N N . PHE A 1 294 ? 20.043 -0.996 -9.280 1.00 93.12 294 PHE A N 1
ATOM 2438 C CA . PHE A 1 294 ? 21.132 -1.915 -9.599 1.00 93.12 294 PHE A CA 1
ATOM 2439 C C . PHE A 1 294 ? 21.069 -2.255 -11.086 1.00 93.12 294 PHE A C 1
ATOM 2441 O O . PHE A 1 294 ? 20.048 -2.741 -11.571 1.00 93.12 294 PHE A O 1
ATOM 2448 N N . ALA A 1 295 ? 22.159 -2.000 -11.807 1.00 91.12 295 ALA A N 1
ATOM 2449 C CA . ALA A 1 295 ? 22.270 -2.279 -13.234 1.00 91.12 295 ALA A CA 1
ATOM 2450 C C . ALA A 1 295 ? 23.217 -3.462 -13.472 1.00 91.12 295 ALA A C 1
ATOM 2452 O O . ALA A 1 295 ? 24.300 -3.532 -12.895 1.00 91.12 295 ALA A O 1
ATOM 2453 N N . SER A 1 296 ? 22.811 -4.390 -14.338 1.00 90.50 296 SER A N 1
ATOM 2454 C CA . SER A 1 296 ? 23.648 -5.498 -14.807 1.00 90.50 296 SER A CA 1
ATOM 2455 C C . SER A 1 296 ? 23.383 -5.743 -16.291 1.00 90.50 296 SER A C 1
ATOM 2457 O O . SER A 1 296 ? 22.258 -5.555 -16.754 1.00 90.50 296 SER A O 1
ATOM 2459 N N . TYR A 1 297 ? 24.415 -6.140 -17.030 1.00 87.50 297 TYR A N 1
ATOM 2460 C CA . TYR A 1 297 ? 24.343 -6.490 -18.450 1.00 87.50 297 TYR A CA 1
ATOM 2461 C C . TYR A 1 297 ? 24.974 -7.873 -18.664 1.00 87.50 297 TYR A C 1
ATOM 2463 O O . TYR A 1 297 ? 25.695 -8.365 -17.792 1.00 87.50 297 TYR A O 1
ATOM 2471 N N . ARG A 1 298 ? 24.650 -8.533 -19.777 1.00 82.00 298 ARG A N 1
ATOM 2472 C CA . ARG A 1 298 ? 25.163 -9.858 -20.148 1.00 82.00 298 ARG A CA 1
ATOM 2473 C C . ARG A 1 298 ? 25.650 -9.857 -21.581 1.00 82.00 298 ARG A C 1
ATOM 2475 O O . ARG A 1 298 ? 25.033 -9.122 -22.381 1.00 82.00 298 ARG A O 1
#